Protein AF-A0A923L4P2-F1 (afdb_monomer_lite)

Secondary structure (DSSP, 8-state):
-HHHHHHHHHHHHHHHHHHHH-HHHHHHTTTSHHHHHHHHHHHHHHHHHHHHHHHHHHHHHHHHHHHHHHHHHHHHHHHHHHHHHHHHHHHHHHHHHHHHHHHHHHHHHHHHHHHHHHHHHHHHHTTTSSS------------------------PPTT-EETTT--HHHHTTSTT--HHHHHHHHHH----SGGGGGGSTT--HHHHHHHHHH--EE--

Organism: NCBI:txid2763055

Sequence (220 aa):
MNLFILLITLIIPLYAVLNQKNSVVKQWIPKNAWLLSFVLFAMILSGCSAAYQLEEAQATVVELEGVIDEKDTLIAEYEEHIQELSKEKEDLEEQLVSAESELDKLQEKYEDKIADLQDEISSLESNSTKTATTKSAESTTASSNSDSSSDSSNSCGAGTVHINSASESELQAIYQVGPERASQIVSLRPFSSYSDLKRVKGIGDKHAEAIENQGIICFD

pLDDT: mean 81.68, std 19.77, range [27.31, 98.12]

InterPro domains:
  IPR010994 RuvA domain 2-like [SSF47781] (145-212)
  IPR051675 Endonuclease/exonuclease/phosphatase family domain-containing protein 1 [PTHR21180] (60-214)
  IPR060575 SAM-like, helix-hairpin-helix tandem [PF12836] (160-213)

Foldseek 3Di:
DPVVVVCCVPVVVVVVVVCVPDPVCVVVCVVCVVVVVVVVVVVVVVVVVVVVVVVVVVVVVVVVVVVVVVVVVVVVVVVVVVVVVVVVVVVVVVVVVVVVVVVVVVVVVVVVVVVVVVVVVVVVVVVPPPDDDDDDDDDDDDDDDPPPDPPDPCPADPQAAEQQDHDLVSQCVQPPQDSQQSVVSNVQDDDDALVSSCVGPPCDPVNSVVRVVVVRHDHD

Radius of gyration: 45.84 Å; chains: 1; bounding box: 97×61×122 Å

Structure (mmCIF, N/CA/C/O backbone):
data_AF-A0A923L4P2-F1
#
_entry.id   AF-A0A923L4P2-F1
#
loop_
_atom_site.group_PDB
_atom_site.id
_atom_site.type_symbol
_atom_site.label_atom_id
_atom_site.label_alt_id
_atom_site.label_comp_id
_atom_site.label_asym_id
_atom_site.label_entity_id
_atom_site.label_seq_id
_atom_site.pdbx_PDB_ins_code
_atom_site.Cartn_x
_atom_site.Cartn_y
_atom_site.Cartn_z
_atom_site.occupancy
_atom_site.B_iso_or_equiv
_atom_site.auth_seq_id
_atom_site.auth_comp_id
_atom_site.auth_asym_id
_atom_site.auth_atom_id
_atom_site.pdbx_PDB_model_num
ATOM 1 N N . MET A 1 1 ? 26.541 21.257 -48.184 1.00 54.97 1 MET A N 1
ATOM 2 C CA . MET A 1 1 ? 27.324 22.075 -49.147 1.00 54.97 1 MET A CA 1
ATOM 3 C C . MET A 1 1 ? 28.542 22.790 -48.540 1.00 54.97 1 MET A C 1
ATOM 5 O O . MET A 1 1 ? 29.522 22.943 -49.256 1.00 54.97 1 MET A O 1
ATOM 9 N N . ASN A 1 2 ? 28.565 23.161 -47.250 1.00 58.09 2 ASN A N 1
ATOM 10 C CA . ASN A 1 2 ? 29.684 23.938 -46.677 1.00 58.09 2 ASN A CA 1
ATOM 11 C C . ASN A 1 2 ? 31.004 23.177 -46.452 1.00 58.09 2 ASN A C 1
ATOM 13 O O . ASN A 1 2 ? 32.068 23.772 -46.603 1.00 58.09 2 ASN A O 1
ATOM 17 N N . LEU A 1 3 ? 30.978 21.878 -46.136 1.00 60.94 3 LEU A N 1
ATOM 18 C CA . LEU A 1 3 ? 32.214 21.146 -45.817 1.00 60.94 3 LEU A CA 1
ATOM 19 C C . LEU A 1 3 ? 33.093 20.889 -47.054 1.00 60.94 3 LEU A C 1
ATOM 21 O O . LEU A 1 3 ? 34.313 20.961 -46.971 1.00 60.94 3 LEU A O 1
ATOM 25 N N . PHE A 1 4 ? 32.476 20.660 -48.217 1.00 64.62 4 PHE A N 1
ATOM 26 C CA . PHE A 1 4 ? 33.188 20.404 -49.475 1.00 64.62 4 PHE A CA 1
ATOM 27 C C . PHE A 1 4 ? 33.905 21.660 -49.990 1.00 64.62 4 PHE A C 1
ATOM 29 O O . PHE A 1 4 ? 35.043 21.590 -50.443 1.00 64.62 4 PHE A O 1
ATOM 36 N N . ILE A 1 5 ? 33.268 22.827 -49.844 1.00 72.62 5 ILE A N 1
ATOM 37 C CA . ILE A 1 5 ? 33.855 24.122 -50.209 1.00 72.62 5 ILE A CA 1
ATOM 38 C C . ILE A 1 5 ? 35.005 24.475 -49.254 1.00 72.62 5 ILE A C 1
ATOM 40 O O . ILE A 1 5 ? 36.049 24.918 -49.721 1.00 72.62 5 ILE A O 1
ATOM 44 N N . LEU A 1 6 ? 34.868 24.205 -47.948 1.00 70.12 6 LEU A N 1
ATOM 45 C CA . LEU A 1 6 ? 35.941 24.407 -46.960 1.00 70.12 6 LEU A CA 1
ATOM 46 C C . LEU A 1 6 ? 37.142 23.472 -47.171 1.00 70.12 6 LEU A C 1
ATOM 48 O O . LEU A 1 6 ? 38.288 23.899 -47.031 1.00 70.12 6 LEU A O 1
ATOM 52 N N . LEU A 1 7 ? 36.900 22.213 -47.554 1.00 69.81 7 LEU A N 1
ATOM 53 C CA . LEU A 1 7 ? 37.965 21.269 -47.909 1.00 69.81 7 LEU A CA 1
ATOM 54 C C . LEU A 1 7 ? 38.759 21.786 -49.114 1.00 69.81 7 LEU A C 1
ATOM 56 O O . LEU A 1 7 ? 39.985 21.833 -49.081 1.00 69.81 7 LEU A O 1
ATOM 60 N N . ILE A 1 8 ? 38.059 22.223 -50.161 1.00 75.12 8 ILE A N 1
ATOM 61 C CA . ILE A 1 8 ? 38.661 22.749 -51.389 1.00 75.12 8 ILE A CA 1
ATOM 62 C C . ILE A 1 8 ? 39.468 24.022 -51.096 1.00 75.12 8 ILE A C 1
ATOM 64 O O . ILE A 1 8 ? 40.605 24.136 -51.550 1.00 75.12 8 ILE A O 1
ATOM 68 N N . THR A 1 9 ? 38.947 24.962 -50.305 1.00 77.44 9 THR A N 1
ATOM 69 C CA . THR A 1 9 ? 39.637 26.239 -50.055 1.00 77.44 9 THR A CA 1
ATOM 70 C C . THR A 1 9 ? 40.840 26.124 -49.122 1.00 77.44 9 THR A C 1
ATOM 72 O O . THR A 1 9 ? 41.758 26.930 -49.255 1.00 77.44 9 THR A O 1
ATOM 75 N N . LEU A 1 10 ? 40.889 25.132 -48.225 1.00 75.81 10 LEU A N 1
ATOM 76 C CA . LEU A 1 10 ? 41.993 24.974 -47.268 1.00 75.81 10 LEU A CA 1
ATOM 77 C C . LEU A 1 10 ? 43.051 23.960 -47.732 1.00 75.81 10 LEU A C 1
ATOM 79 O O . LEU A 1 10 ? 44.246 24.159 -47.511 1.00 75.81 10 LEU A O 1
ATOM 83 N N . ILE A 1 11 ? 42.639 22.902 -48.437 1.00 76.12 11 ILE A N 1
ATOM 84 C CA . ILE A 1 11 ? 43.546 21.831 -48.871 1.00 76.12 11 ILE A CA 1
ATOM 85 C C . ILE A 1 11 ? 44.280 22.205 -50.157 1.00 76.12 11 ILE A C 1
ATOM 87 O O . ILE A 1 11 ? 45.469 21.918 -50.267 1.00 76.12 11 ILE A O 1
ATOM 91 N N . ILE A 1 12 ? 43.636 22.893 -51.106 1.00 75.94 12 ILE A N 1
ATOM 92 C CA . ILE A 1 12 ? 44.280 23.297 -52.368 1.00 75.94 12 ILE A CA 1
ATOM 93 C C . ILE A 1 12 ? 45.513 24.201 -52.156 1.00 75.94 12 ILE A C 1
ATOM 95 O O . ILE A 1 12 ? 46.554 23.900 -52.748 1.00 75.94 12 ILE A O 1
ATOM 99 N N . PRO A 1 13 ? 45.483 25.262 -51.322 1.00 76.44 13 PRO A N 1
ATOM 100 C CA . PRO A 1 13 ? 46.667 26.097 -51.110 1.00 76.44 13 PRO A CA 1
ATOM 101 C C . PRO A 1 13 ? 47.775 25.366 -50.340 1.00 76.44 13 PRO A C 1
ATOM 103 O O . PRO A 1 13 ? 48.946 25.490 -50.699 1.00 76.44 13 PRO A O 1
ATOM 106 N N . LEU A 1 14 ? 47.432 24.544 -49.340 1.00 72.25 14 LEU A N 1
ATOM 107 C CA . LEU A 1 14 ? 48.411 23.731 -48.607 1.00 72.25 14 LEU A CA 1
ATOM 108 C C . LEU A 1 14 ? 49.095 22.709 -49.534 1.00 72.25 14 LEU A C 1
ATOM 110 O O . LEU A 1 14 ? 50.308 22.499 -49.477 1.00 72.25 14 LEU A O 1
ATOM 114 N N . TYR A 1 15 ? 48.321 22.128 -50.450 1.00 70.06 15 TYR A N 1
ATOM 115 C CA . TYR A 1 15 ? 48.790 21.189 -51.460 1.00 70.06 15 TYR A CA 1
ATOM 116 C C . TYR A 1 15 ? 49.703 21.848 -52.505 1.00 70.06 15 TYR A C 1
ATOM 118 O O . TYR A 1 15 ? 50.746 21.292 -52.857 1.00 70.06 15 TYR A O 1
ATOM 126 N N . ALA A 1 16 ? 49.370 23.060 -52.959 1.00 73.25 16 ALA A N 1
ATOM 127 C CA . ALA A 1 16 ? 50.204 23.829 -53.884 1.00 73.25 16 ALA A CA 1
ATOM 128 C C . ALA A 1 16 ? 51.587 24.152 -53.285 1.00 73.25 16 ALA A C 1
ATOM 130 O O . ALA A 1 16 ? 52.607 24.014 -53.966 1.00 73.25 16 ALA A O 1
ATOM 131 N N . VAL A 1 17 ? 51.636 24.497 -51.993 1.00 71.75 17 VAL A N 1
ATOM 132 C CA . VAL A 1 17 ? 52.885 24.787 -51.267 1.00 71.75 17 VAL A CA 1
ATOM 133 C C . VAL A 1 17 ? 53.757 23.534 -51.103 1.00 71.75 17 VAL A C 1
ATOM 135 O O . VAL A 1 17 ? 54.974 23.599 -51.295 1.00 71.75 17 VAL A O 1
ATOM 138 N N . LEU A 1 18 ? 53.159 22.375 -50.805 1.00 62.75 18 LEU A N 1
ATOM 139 C CA . LEU A 1 18 ? 53.882 21.100 -50.686 1.00 62.75 18 LEU A CA 1
ATOM 140 C C . LEU A 1 18 ? 54.462 20.626 -52.032 1.00 62.75 18 LEU A C 1
ATOM 142 O O . LEU A 1 18 ? 55.576 20.099 -52.074 1.00 62.75 18 LEU A O 1
ATOM 146 N N . ASN A 1 19 ? 53.755 20.865 -53.140 1.00 63.03 19 ASN A N 1
ATOM 147 C CA . ASN A 1 19 ? 54.191 20.465 -54.481 1.00 63.03 19 ASN A CA 1
ATOM 148 C C . ASN A 1 19 ? 55.335 21.340 -55.040 1.00 63.03 19 ASN A C 1
ATOM 150 O O . ASN A 1 19 ? 56.088 20.912 -55.916 1.00 63.03 19 ASN A O 1
ATOM 154 N N . GLN A 1 20 ? 55.506 22.564 -54.530 1.00 64.25 20 GLN A N 1
ATOM 155 C CA . GLN A 1 20 ? 56.575 23.466 -54.969 1.00 64.25 20 GLN A CA 1
ATOM 156 C C . GLN A 1 20 ? 57.948 23.114 -54.366 1.00 64.25 20 GLN A C 1
ATOM 158 O O . GLN A 1 20 ? 58.971 23.380 -54.995 1.00 64.25 20 GLN A O 1
ATOM 163 N N . LYS A 1 21 ? 57.992 22.505 -53.171 1.00 59.50 21 LYS A N 1
ATOM 164 C CA . LYS A 1 21 ? 59.241 22.250 -52.424 1.00 59.50 21 LYS A CA 1
ATOM 165 C C . LYS A 1 21 ? 59.870 20.871 -52.640 1.00 59.50 21 LYS A C 1
ATOM 167 O O . LYS A 1 21 ? 61.030 20.701 -52.278 1.00 59.50 21 LYS A O 1
ATOM 172 N N . ASN A 1 22 ? 59.160 19.896 -53.214 1.00 67.94 22 ASN A N 1
ATOM 173 C CA . ASN A 1 22 ? 59.658 18.520 -53.298 1.00 67.94 22 ASN A CA 1
ATOM 174 C C . ASN A 1 22 ? 59.587 17.951 -54.728 1.00 67.94 22 ASN A C 1
ATOM 176 O O . ASN A 1 22 ? 58.520 17.595 -55.226 1.00 67.94 22 ASN A O 1
ATOM 180 N N . SER A 1 23 ? 60.744 17.845 -55.391 1.00 66.81 23 SER A N 1
ATOM 181 C CA . SER A 1 23 ? 60.853 17.448 -56.809 1.00 66.81 23 SER A CA 1
ATOM 182 C C . SER A 1 23 ? 60.321 16.030 -57.085 1.00 66.81 23 SER A C 1
ATOM 184 O O . SER A 1 23 ? 59.770 15.759 -58.150 1.00 66.81 23 SER A O 1
ATOM 186 N N . VAL A 1 24 ? 60.404 15.139 -56.089 1.00 68.31 24 VAL A N 1
ATOM 187 C CA . VAL A 1 24 ? 59.887 13.760 -56.159 1.00 68.31 24 VAL A CA 1
ATOM 188 C C . VAL A 1 24 ? 58.355 13.740 -56.205 1.00 68.31 24 VAL A C 1
ATOM 190 O O . VAL A 1 24 ? 57.756 12.998 -56.982 1.00 68.31 24 VAL A O 1
ATOM 193 N N . VAL A 1 25 ? 57.711 14.608 -55.422 1.00 66.88 25 VAL A N 1
ATOM 194 C CA . VAL A 1 25 ? 56.247 14.710 -55.318 1.00 66.88 25 VAL A CA 1
ATOM 195 C C . VAL A 1 25 ? 55.650 15.188 -56.646 1.00 66.88 25 VAL A C 1
ATOM 197 O O . VAL A 1 25 ? 54.699 14.590 -57.152 1.00 66.88 25 VAL A O 1
ATOM 200 N N . LYS A 1 26 ? 56.301 16.163 -57.290 1.00 65.75 26 LYS A N 1
ATOM 201 C CA . LYS A 1 26 ? 55.897 16.741 -58.581 1.00 65.75 26 LYS A CA 1
ATOM 202 C C . LYS A 1 26 ? 55.863 15.730 -59.736 1.00 65.75 26 LYS A C 1
ATOM 204 O O . LYS A 1 26 ? 55.050 15.865 -60.647 1.00 65.75 26 LYS A O 1
ATOM 209 N N . GLN A 1 27 ? 56.724 14.709 -59.700 1.00 71.12 27 GLN A N 1
ATOM 210 C CA . GLN A 1 27 ? 56.810 13.674 -60.740 1.00 71.12 27 GLN A CA 1
ATOM 211 C C . GLN A 1 27 ? 55.949 12.434 -60.438 1.00 71.12 27 GLN A C 1
ATOM 213 O O . GLN A 1 27 ? 55.599 11.687 -61.356 1.00 71.12 27 GLN A O 1
ATOM 218 N N . TRP A 1 28 ? 55.610 12.212 -59.165 1.00 69.00 28 TRP A N 1
ATOM 219 C CA . TRP A 1 28 ? 54.890 11.030 -58.682 1.00 69.00 28 TRP A CA 1
ATOM 220 C C . TRP A 1 28 ? 53.364 11.205 -58.703 1.00 69.00 28 TRP A C 1
ATOM 222 O O . TRP A 1 28 ? 52.648 10.288 -59.096 1.00 69.00 28 TRP A O 1
ATOM 232 N N . ILE A 1 29 ? 52.855 12.395 -58.367 1.00 66.56 29 ILE A N 1
ATOM 233 C CA . ILE A 1 29 ? 51.412 12.695 -58.328 1.00 66.56 29 ILE A CA 1
ATOM 234 C C . ILE A 1 29 ? 50.678 12.417 -59.653 1.00 66.56 29 ILE A C 1
ATOM 236 O O . ILE A 1 29 ? 49.689 11.688 -59.615 1.00 66.56 29 ILE A O 1
ATOM 240 N N . PRO A 1 30 ? 51.104 12.935 -60.828 1.00 71.00 30 PRO A N 1
ATOM 241 C CA . PRO A 1 30 ? 50.342 12.732 -62.064 1.00 71.00 30 PRO A CA 1
ATOM 242 C C . PRO A 1 30 ? 50.310 11.260 -62.497 1.00 71.00 30 PRO A C 1
ATOM 244 O O . PRO A 1 30 ? 49.362 10.834 -63.147 1.00 71.00 30 PRO A O 1
ATOM 247 N N . LYS A 1 31 ? 51.316 10.468 -62.100 1.00 75.50 31 LYS A N 1
ATOM 248 C CA . LYS A 1 31 ? 51.395 9.032 -62.400 1.00 75.50 31 LYS A CA 1
ATOM 249 C C . LYS A 1 31 ? 50.457 8.194 -61.528 1.00 75.50 31 LYS A C 1
ATOM 251 O O . LYS A 1 31 ? 50.000 7.151 -61.973 1.00 75.50 31 LYS A O 1
ATOM 256 N N . ASN A 1 32 ? 50.145 8.667 -60.319 1.00 78.44 32 ASN A N 1
ATOM 257 C CA . ASN A 1 32 ? 49.336 7.945 -59.330 1.00 78.44 32 ASN A CA 1
ATOM 258 C C . ASN A 1 32 ? 48.039 8.687 -58.972 1.00 78.44 32 ASN A C 1
ATOM 260 O O . ASN A 1 32 ? 47.432 8.421 -57.935 1.00 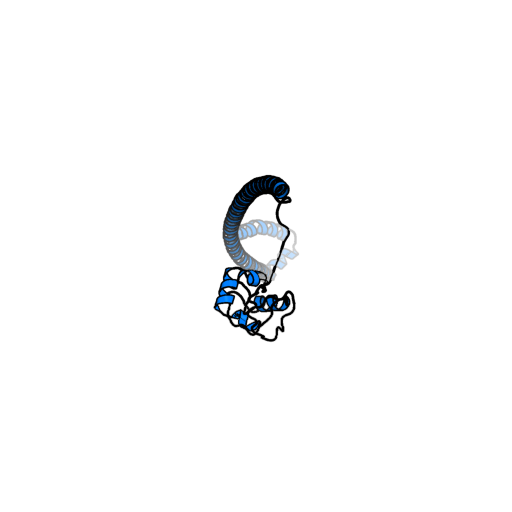78.44 32 ASN A O 1
ATOM 264 N N . ALA A 1 33 ? 47.602 9.612 -59.832 1.00 78.81 33 ALA A N 1
ATOM 265 C CA . ALA A 1 33 ? 46.406 10.425 -59.626 1.00 78.81 33 ALA A CA 1
ATOM 266 C C . ALA A 1 33 ? 45.148 9.565 -59.415 1.00 78.81 33 ALA A C 1
ATOM 268 O O . ALA A 1 33 ? 44.312 9.885 -58.572 1.00 78.81 33 ALA A O 1
ATOM 269 N N . TRP A 1 34 ? 45.057 8.426 -60.110 1.00 82.81 34 TRP A N 1
ATOM 270 C CA . TRP A 1 34 ? 43.991 7.439 -59.915 1.00 82.81 34 TRP A CA 1
ATOM 271 C C . TRP A 1 34 ? 43.968 6.866 -58.488 1.00 82.81 34 TRP A C 1
ATOM 273 O O . TRP A 1 34 ? 42.900 6.717 -57.907 1.00 82.81 34 TRP A O 1
ATOM 283 N N . LEU A 1 35 ? 45.138 6.632 -57.887 1.00 81.62 35 LEU A N 1
ATOM 284 C CA . LEU A 1 35 ? 45.285 6.095 -56.531 1.00 81.62 35 LEU A CA 1
ATOM 285 C C . LEU A 1 35 ? 44.867 7.124 -55.473 1.00 81.62 35 LEU A C 1
ATOM 287 O O . LEU A 1 35 ? 44.147 6.791 -54.539 1.00 81.62 35 LEU A O 1
ATOM 291 N N . LEU A 1 36 ? 45.247 8.393 -55.652 1.00 78.88 36 LEU A N 1
ATOM 292 C CA . LEU A 1 36 ? 44.793 9.485 -54.783 1.00 78.88 36 LEU A CA 1
ATOM 293 C C . LEU A 1 36 ? 43.278 9.703 -54.882 1.00 78.88 36 LEU A C 1
ATOM 295 O O . LEU A 1 36 ? 42.624 9.876 -53.857 1.00 78.88 36 LEU A O 1
ATOM 299 N N . SER A 1 37 ? 42.710 9.646 -56.091 1.00 82.56 37 SER A N 1
ATOM 300 C CA . SER A 1 37 ? 41.257 9.738 -56.280 1.00 82.56 37 SER A CA 1
ATOM 301 C C . SER A 1 37 ? 40.534 8.539 -55.671 1.00 82.56 37 SER A C 1
ATOM 303 O O . SER A 1 37 ? 39.471 8.711 -55.085 1.00 82.56 37 SER A O 1
ATOM 305 N N . PHE A 1 38 ? 41.112 7.340 -55.764 1.00 83.50 38 PHE A N 1
ATOM 306 C CA . PHE A 1 38 ? 40.567 6.131 -55.155 1.00 83.50 38 PHE A CA 1
ATOM 307 C C . PHE A 1 38 ? 40.598 6.205 -53.625 1.00 83.50 38 PHE A C 1
ATOM 309 O O . PHE A 1 38 ? 39.600 5.901 -52.984 1.00 83.50 38 PHE A O 1
ATOM 316 N N . VAL A 1 39 ? 41.697 6.685 -53.032 1.00 80.81 39 VAL A N 1
ATOM 317 C CA . VAL A 1 39 ? 41.817 6.886 -51.578 1.00 80.81 39 VAL A CA 1
ATOM 318 C C . VAL A 1 39 ? 40.856 7.969 -51.084 1.00 80.81 39 VAL A C 1
ATOM 320 O O . VAL A 1 39 ? 40.209 7.784 -50.056 1.00 80.81 39 VAL A O 1
ATOM 323 N N . LEU A 1 40 ? 40.704 9.071 -51.824 1.00 76.75 40 LEU A N 1
ATOM 324 C CA . LEU A 1 40 ? 39.745 10.124 -51.488 1.00 76.75 40 LEU A CA 1
ATOM 325 C C . LEU A 1 40 ? 38.299 9.617 -51.589 1.00 76.75 40 LEU A C 1
ATOM 327 O O . LEU A 1 40 ? 37.501 9.861 -50.692 1.00 76.75 40 LEU A O 1
ATOM 331 N N . PHE A 1 41 ? 37.969 8.864 -52.639 1.00 78.69 41 PHE A N 1
ATOM 332 C CA . PHE A 1 41 ? 36.651 8.253 -52.815 1.00 78.69 41 PHE A CA 1
ATOM 333 C C . PHE A 1 41 ? 36.357 7.192 -51.745 1.00 78.69 41 PHE A C 1
ATOM 335 O O . PHE A 1 41 ? 35.256 7.167 -51.205 1.00 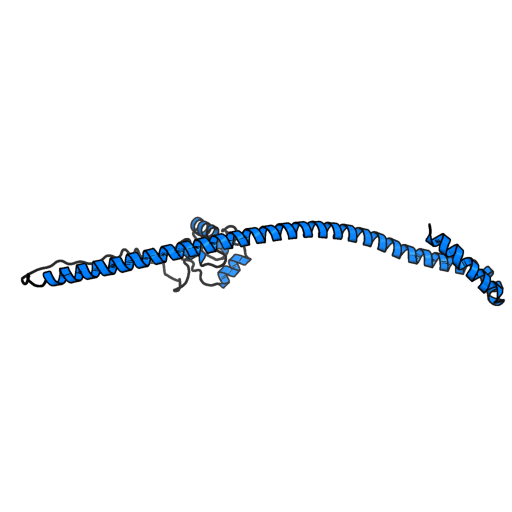78.69 41 PHE A O 1
ATOM 342 N N . ALA A 1 42 ? 37.348 6.379 -51.368 1.00 76.88 42 ALA A N 1
ATOM 343 C CA . ALA A 1 42 ? 37.239 5.415 -50.276 1.00 76.88 42 ALA A CA 1
ATOM 344 C C . ALA A 1 42 ? 37.044 6.104 -48.914 1.00 76.88 42 ALA A C 1
ATOM 346 O O . ALA A 1 42 ? 36.216 5.657 -48.126 1.00 76.88 42 ALA A O 1
ATOM 347 N N . MET A 1 43 ? 37.734 7.222 -48.651 1.00 73.25 43 MET A N 1
ATOM 348 C CA . MET A 1 43 ? 37.497 8.035 -47.450 1.00 73.25 43 MET A CA 1
ATOM 349 C C . MET A 1 43 ? 36.097 8.658 -47.437 1.00 73.25 43 MET A C 1
ATOM 351 O O . MET A 1 43 ? 35.442 8.661 -46.398 1.00 73.25 43 MET A O 1
ATOM 355 N N . ILE A 1 44 ? 35.615 9.146 -48.583 1.00 76.12 44 ILE A N 1
ATOM 356 C CA . ILE A 1 44 ? 34.262 9.702 -48.713 1.00 76.12 44 ILE A CA 1
ATOM 357 C C . ILE A 1 44 ? 33.205 8.610 -48.494 1.00 76.12 44 ILE A C 1
ATOM 359 O O . ILE A 1 44 ? 32.266 8.824 -47.732 1.00 76.12 44 ILE A O 1
ATOM 363 N N . LEU A 1 45 ? 33.372 7.424 -49.087 1.00 68.81 45 LEU A N 1
ATOM 364 C CA . LEU A 1 45 ? 32.481 6.275 -48.882 1.00 68.81 45 LEU A CA 1
ATOM 365 C C . LEU A 1 45 ? 32.490 5.783 -47.429 1.00 68.81 45 LEU A C 1
ATOM 367 O O . LEU A 1 45 ? 31.427 5.546 -46.856 1.00 68.81 45 LEU A O 1
ATOM 371 N N . SER A 1 46 ? 33.672 5.681 -46.813 1.00 72.38 46 SER A N 1
ATOM 372 C CA . SER A 1 46 ? 33.812 5.273 -45.411 1.00 72.38 46 SER A CA 1
ATOM 373 C C . SER A 1 46 ? 33.185 6.286 -44.447 1.00 72.38 46 SER A C 1
ATOM 375 O O . SER A 1 46 ? 32.624 5.885 -43.431 1.00 72.38 46 SER A O 1
ATOM 377 N N . GLY A 1 47 ? 33.243 7.587 -44.755 1.00 65.81 47 GLY A N 1
ATOM 378 C CA . GLY A 1 47 ? 32.592 8.637 -43.965 1.00 65.81 47 GLY A CA 1
ATOM 379 C C . GLY A 1 47 ? 31.076 8.720 -44.170 1.00 65.81 47 GLY A C 1
ATOM 380 O O . GLY A 1 47 ? 30.351 9.109 -43.258 1.00 65.81 47 GLY A O 1
ATOM 381 N N . CYS A 1 48 ? 30.575 8.315 -45.339 1.00 62.97 48 CYS A N 1
ATOM 382 C CA . CYS A 1 48 ? 29.148 8.354 -45.664 1.00 62.97 48 CYS A CA 1
ATOM 383 C C . CYS A 1 48 ? 28.337 7.323 -44.855 1.00 62.97 48 CYS A C 1
ATOM 385 O O . CYS A 1 48 ? 27.227 7.623 -44.424 1.00 62.97 48 CYS A O 1
ATOM 387 N N . SER A 1 49 ? 28.919 6.153 -44.557 1.00 69.31 49 SER A N 1
ATOM 388 C CA . SER A 1 49 ? 28.287 5.146 -43.687 1.00 69.31 49 SER A CA 1
ATOM 389 C C . SER A 1 49 ? 28.153 5.618 -42.231 1.00 69.31 49 SER A C 1
ATOM 391 O O . SER A 1 49 ? 27.127 5.370 -41.602 1.00 69.31 49 SER A O 1
ATOM 393 N N . ALA A 1 50 ? 29.143 6.349 -41.707 1.00 66.44 50 ALA A N 1
ATOM 394 C CA . ALA A 1 50 ? 29.077 6.921 -40.361 1.00 66.44 50 ALA A CA 1
ATOM 395 C C . ALA A 1 50 ? 28.050 8.065 -40.258 1.00 66.44 50 ALA A C 1
ATOM 397 O O . ALA A 1 50 ? 27.384 8.200 -39.237 1.00 66.44 50 ALA A O 1
ATOM 398 N N . ALA A 1 51 ? 27.892 8.864 -41.320 1.00 66.56 51 ALA A N 1
ATOM 399 C CA . ALA A 1 51 ? 26.884 9.923 -41.372 1.00 66.56 51 ALA A CA 1
ATOM 400 C C . ALA A 1 51 ? 25.449 9.365 -41.400 1.00 66.56 51 ALA A C 1
ATOM 402 O O . ALA A 1 51 ? 24.588 9.899 -40.711 1.00 66.56 51 ALA A O 1
ATOM 403 N N . TYR A 1 52 ? 25.212 8.267 -42.127 1.00 69.06 52 TYR A N 1
ATOM 404 C CA . TYR A 1 52 ? 23.908 7.594 -42.146 1.00 69.06 52 TYR A CA 1
ATOM 405 C C . TYR A 1 52 ? 23.537 7.021 -40.770 1.00 69.06 52 TYR A C 1
ATOM 407 O O . TYR A 1 52 ? 22.423 7.215 -40.295 1.00 69.06 52 TYR A O 1
ATOM 415 N N . GLN A 1 53 ? 24.498 6.394 -40.081 1.00 70.38 53 GLN A N 1
ATOM 416 C CA . GLN A 1 53 ? 24.265 5.892 -38.722 1.00 70.38 53 GLN A CA 1
ATOM 417 C C . GLN A 1 53 ? 23.988 7.010 -37.705 1.00 70.38 53 GLN A C 1
ATOM 419 O O . GLN A 1 53 ? 23.274 6.783 -36.734 1.00 70.38 53 GLN A O 1
ATOM 424 N N . LEU A 1 54 ? 24.521 8.217 -37.919 1.00 75.50 54 LEU A N 1
ATOM 425 C CA . LEU A 1 54 ? 24.236 9.367 -37.059 1.00 75.50 54 LEU A CA 1
ATOM 426 C C . LEU A 1 54 ? 22.801 9.884 -37.247 1.00 75.50 54 LEU A C 1
ATOM 428 O O . LEU A 1 54 ? 22.168 10.257 -36.266 1.00 75.50 54 LEU A O 1
ATOM 432 N N . GLU A 1 55 ? 22.287 9.901 -38.478 1.00 78.81 55 GLU A N 1
ATOM 433 C CA . GLU A 1 55 ? 20.927 10.369 -38.789 1.00 78.81 55 GLU A CA 1
ATOM 434 C C . GLU A 1 55 ? 19.856 9.414 -38.234 1.00 78.81 55 GLU A C 1
ATOM 436 O O . GLU A 1 55 ? 18.883 9.857 -37.627 1.00 78.81 55 GLU A O 1
ATOM 441 N N . GLU A 1 56 ? 20.080 8.101 -38.339 1.00 80.94 56 GLU A N 1
ATOM 442 C CA . GLU A 1 56 ? 19.209 7.087 -37.729 1.00 80.94 56 GLU A CA 1
ATOM 443 C C . GLU A 1 56 ? 19.260 7.145 -36.192 1.00 80.94 56 GLU A C 1
ATOM 445 O O . GLU A 1 56 ? 18.219 7.137 -35.534 1.00 80.94 56 GLU A O 1
ATOM 450 N N . ALA A 1 57 ? 20.452 7.316 -35.605 1.00 81.06 57 ALA A N 1
ATOM 451 C CA . ALA A 1 57 ? 20.591 7.519 -34.164 1.00 81.06 57 ALA A CA 1
ATOM 452 C C . ALA A 1 57 ? 19.859 8.787 -33.687 1.00 81.06 57 ALA A C 1
ATOM 454 O O . ALA A 1 57 ? 19.171 8.750 -32.668 1.00 81.06 57 ALA A O 1
ATOM 455 N N . GLN A 1 58 ? 19.942 9.894 -34.431 1.00 87.19 58 GLN A N 1
ATOM 456 C CA . GLN A 1 58 ? 19.219 11.129 -34.108 1.00 87.19 58 GLN A CA 1
ATOM 457 C C . GLN A 1 58 ? 17.697 10.942 -34.131 1.00 87.19 58 GLN A C 1
ATOM 459 O O . GLN A 1 58 ? 17.022 11.464 -33.249 1.00 87.19 58 GLN A O 1
ATOM 464 N N . ALA A 1 59 ? 17.158 10.162 -35.073 1.00 88.44 59 ALA A N 1
ATOM 465 C CA . ALA A 1 59 ? 15.729 9.856 -35.109 1.00 88.44 59 ALA A CA 1
ATOM 46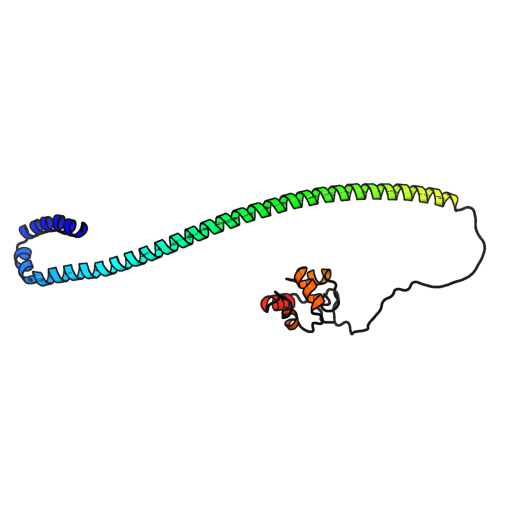6 C C . ALA A 1 59 ? 15.269 9.086 -33.856 1.00 88.44 59 ALA A C 1
ATOM 468 O O . ALA A 1 59 ? 14.249 9.432 -33.264 1.00 88.44 59 ALA A O 1
ATOM 469 N N . THR A 1 60 ? 16.052 8.100 -33.400 1.00 87.81 60 THR A N 1
ATOM 470 C CA . THR A 1 60 ? 15.725 7.343 -32.175 1.00 87.81 60 THR A CA 1
ATOM 471 C C . THR A 1 60 ? 15.798 8.189 -30.903 1.00 87.81 60 THR A C 1
ATOM 473 O O . THR A 1 60 ? 15.021 7.973 -29.977 1.00 87.81 60 THR A O 1
ATOM 476 N N . VAL A 1 61 ? 16.702 9.175 -30.851 1.00 93.69 61 VAL A N 1
ATOM 477 C CA . VAL A 1 61 ? 16.805 10.103 -29.713 1.00 93.69 61 VAL A CA 1
ATOM 478 C C . VAL A 1 61 ? 15.548 10.959 -29.598 1.00 93.69 61 VAL A C 1
ATOM 480 O O . VAL A 1 61 ? 15.030 11.103 -28.499 1.00 93.69 61 VAL A O 1
ATOM 483 N N . VAL A 1 62 ? 15.017 11.456 -30.718 1.00 93.81 62 VAL A N 1
ATOM 484 C CA . VAL A 1 62 ? 13.774 12.246 -30.730 1.00 93.81 62 VAL A CA 1
ATOM 485 C C . VAL A 1 62 ? 12.578 11.417 -30.252 1.00 93.81 62 VAL A C 1
ATOM 487 O O . VAL A 1 62 ? 11.733 11.914 -29.513 1.00 93.81 62 VAL A O 1
ATOM 490 N N . GLU A 1 63 ? 12.507 10.143 -30.641 1.00 92.56 63 GLU A N 1
ATOM 491 C CA . GLU A 1 63 ? 11.461 9.234 -30.157 1.00 92.56 63 GLU A CA 1
ATOM 492 C C . GLU A 1 63 ? 11.575 8.991 -28.642 1.00 92.56 63 GLU A C 1
ATOM 494 O O . GLU A 1 63 ? 10.578 9.047 -27.926 1.00 92.56 63 GLU A O 1
ATOM 499 N N . LEU A 1 64 ? 12.796 8.788 -28.138 1.00 93.69 64 LEU A N 1
ATOM 500 C CA . LEU A 1 64 ? 13.066 8.646 -26.705 1.00 93.69 64 LEU A CA 1
ATOM 501 C C . LEU A 1 64 ? 12.739 9.917 -25.914 1.00 93.69 64 LEU A C 1
ATOM 503 O O . LEU A 1 64 ? 12.179 9.802 -24.829 1.00 93.69 64 LEU A O 1
ATOM 507 N N . GLU A 1 65 ? 13.056 11.102 -26.438 1.00 94.56 65 GLU A N 1
ATOM 508 C CA . GLU A 1 65 ? 12.688 12.385 -25.823 1.00 94.56 65 GLU A CA 1
ATOM 509 C C . GLU A 1 65 ? 11.166 12.510 -25.678 1.00 94.56 65 GLU A C 1
ATOM 511 O O . GLU A 1 65 ? 10.689 12.841 -24.598 1.00 94.56 65 GLU A O 1
ATOM 516 N N . GLY A 1 66 ? 10.394 12.120 -26.698 1.00 93.94 66 GLY A N 1
ATOM 517 C CA . GLY A 1 66 ? 8.931 12.099 -26.599 1.00 93.94 66 GLY A CA 1
ATOM 518 C C . GLY A 1 66 ? 8.406 11.148 -25.515 1.00 93.94 66 GLY A C 1
ATOM 519 O O . GLY A 1 66 ? 7.467 11.483 -24.795 1.00 93.94 66 GLY A O 1
ATOM 520 N N . VAL A 1 67 ? 9.033 9.977 -25.352 1.00 96.50 67 VAL A N 1
ATOM 521 C CA . VAL A 1 67 ? 8.688 9.034 -24.272 1.00 96.50 67 VAL A CA 1
ATOM 522 C C . VAL A 1 67 ? 9.065 9.588 -22.895 1.00 96.50 67 VAL A C 1
ATOM 524 O O . VAL A 1 67 ? 8.371 9.314 -21.916 1.00 96.50 67 VAL A O 1
ATOM 527 N N . ILE A 1 68 ? 10.161 10.343 -22.795 1.00 96.38 68 ILE A N 1
ATOM 528 C CA . ILE A 1 68 ? 10.565 11.005 -21.549 1.00 96.38 68 ILE A CA 1
ATOM 529 C C . ILE A 1 68 ? 9.530 12.063 -21.169 1.00 96.38 68 ILE A C 1
ATOM 531 O O . ILE A 1 68 ? 9.056 12.029 -20.040 1.00 96.38 68 ILE A O 1
ATOM 535 N N . ASP A 1 69 ? 9.100 12.905 -22.110 1.00 96.12 69 ASP A N 1
ATOM 536 C CA . ASP A 1 69 ? 8.079 13.929 -21.859 1.00 96.12 69 ASP A CA 1
ATOM 537 C C . ASP A 1 69 ? 6.754 13.307 -21.377 1.00 96.12 69 ASP A C 1
ATOM 539 O O . ASP A 1 69 ? 6.166 13.761 -20.394 1.00 96.12 69 ASP A O 1
ATOM 543 N N . GLU A 1 70 ? 6.297 12.224 -22.020 1.00 96.81 70 GLU A N 1
ATOM 544 C CA . GLU A 1 70 ? 5.102 11.487 -21.582 1.00 96.81 70 GLU A CA 1
ATOM 545 C C . GLU A 1 70 ? 5.276 10.956 -20.152 1.00 96.81 70 GLU A C 1
ATOM 547 O O . GLU A 1 70 ? 4.394 11.108 -19.302 1.00 96.81 70 GLU A O 1
ATOM 552 N N . LYS A 1 71 ? 6.440 10.382 -19.842 1.00 96.81 71 LYS A N 1
ATOM 553 C CA . LYS A 1 71 ? 6.722 9.876 -18.498 1.00 96.81 71 LYS A CA 1
ATOM 554 C C . LYS A 1 71 ? 6.836 10.971 -17.452 1.00 96.81 71 LYS A C 1
ATOM 556 O O . LYS A 1 71 ? 6.363 10.754 -16.341 1.00 96.81 71 LYS A O 1
ATOM 561 N N . ASP A 1 72 ? 7.399 12.120 -17.786 1.00 97.94 72 ASP A N 1
ATOM 562 C CA . ASP A 1 72 ? 7.500 13.254 -16.873 1.00 97.94 72 ASP A CA 1
ATOM 563 C C . ASP A 1 72 ? 6.110 13.806 -16.528 1.00 97.94 72 ASP A C 1
ATOM 565 O O . ASP A 1 72 ? 5.844 14.114 -15.364 1.00 97.94 72 ASP A O 1
ATOM 569 N N . THR A 1 73 ? 5.180 13.841 -17.493 1.00 97.06 73 THR A N 1
ATOM 570 C CA . THR A 1 73 ? 3.778 14.199 -17.205 1.00 97.06 73 THR A CA 1
ATOM 571 C C . THR A 1 73 ? 3.096 13.192 -16.281 1.00 97.06 73 THR A C 1
ATOM 573 O O . THR A 1 73 ? 2.431 13.590 -15.327 1.00 97.06 73 THR A O 1
ATOM 576 N N . LEU A 1 74 ? 3.318 11.894 -16.504 1.00 97.50 74 LEU A N 1
ATOM 577 C CA . LEU A 1 74 ? 2.753 10.835 -15.673 1.00 97.50 74 LEU A CA 1
ATOM 578 C C . LEU A 1 74 ? 3.340 10.843 -14.250 1.00 97.50 74 LEU A C 1
ATOM 580 O O . LEU A 1 74 ? 2.625 10.605 -13.280 1.00 97.50 74 LEU A O 1
ATOM 584 N N . ILE A 1 75 ? 4.637 11.132 -14.110 1.00 97.81 75 ILE A N 1
ATOM 585 C CA . ILE A 1 75 ? 5.283 11.307 -12.804 1.00 97.81 75 ILE A CA 1
ATOM 586 C C . ILE A 1 75 ? 4.634 12.472 -12.054 1.00 97.81 75 ILE A C 1
ATOM 588 O O . ILE A 1 75 ? 4.312 12.316 -10.880 1.00 97.81 75 ILE A O 1
ATOM 592 N N . ALA A 1 76 ? 4.395 13.605 -12.721 1.00 97.62 76 ALA A N 1
ATOM 593 C CA . ALA A 1 76 ? 3.750 14.758 -12.097 1.00 97.62 76 ALA A CA 1
ATOM 594 C C . ALA A 1 76 ? 2.322 14.446 -11.611 1.00 97.62 76 ALA A C 1
ATOM 596 O O . ALA A 1 76 ? 1.967 14.831 -10.499 1.00 97.62 76 ALA A O 1
ATOM 597 N N . GLU A 1 77 ? 1.535 13.707 -12.399 1.00 97.69 77 GLU A N 1
ATOM 598 C CA . GLU A 1 77 ? 0.189 13.257 -12.009 1.00 97.69 77 GLU A CA 1
ATOM 599 C C . GLU A 1 77 ? 0.229 12.324 -10.786 1.00 97.69 77 GLU A C 1
ATOM 601 O O . GLU A 1 77 ? -0.544 12.488 -9.840 1.00 97.69 77 GLU A O 1
ATOM 606 N N . TYR A 1 78 ? 1.160 11.365 -10.755 1.00 97.00 78 TYR A N 1
ATOM 607 C CA . TYR A 1 78 ? 1.313 10.491 -9.591 1.00 97.00 78 TYR A CA 1
ATOM 608 C C . TYR A 1 78 ? 1.776 11.244 -8.344 1.00 97.00 78 TYR A C 1
ATOM 610 O O . TYR A 1 78 ? 1.314 10.924 -7.251 1.00 97.00 78 TYR A O 1
ATOM 618 N N . GLU A 1 79 ? 2.655 12.234 -8.487 1.00 98.12 79 GLU A N 1
ATOM 619 C CA . GLU A 1 79 ? 3.111 13.063 -7.369 1.00 98.12 79 GLU A CA 1
ATOM 620 C C . GLU A 1 79 ? 1.944 13.860 -6.759 1.00 98.12 79 GLU A C 1
ATOM 622 O O . GLU A 1 79 ? 1.818 13.933 -5.537 1.00 98.12 79 GLU A O 1
ATOM 627 N N . GLU A 1 80 ? 1.048 14.397 -7.595 1.00 97.88 80 GLU A N 1
ATOM 628 C CA . GLU A 1 80 ? -0.180 15.069 -7.151 1.00 97.88 80 GLU A CA 1
ATOM 629 C C . GLU A 1 80 ? -1.102 14.108 -6.389 1.00 97.88 80 GLU A C 1
ATOM 631 O O . GLU A 1 80 ? -1.525 14.408 -5.271 1.00 97.88 80 GLU A O 1
ATOM 636 N N . HIS A 1 81 ? -1.344 12.915 -6.934 1.00 98.06 81 HIS A N 1
ATOM 637 C CA . HIS A 1 81 ? -2.182 11.916 -6.272 1.00 98.06 81 HIS A CA 1
ATOM 638 C C . HIS A 1 81 ? -1.578 11.437 -4.940 1.00 98.06 81 HIS A C 1
ATOM 640 O O . HIS A 1 81 ? -2.300 11.231 -3.965 1.00 98.06 81 HIS A O 1
ATOM 646 N N . ILE A 1 82 ? -0.249 11.306 -4.856 1.00 97.56 82 ILE A N 1
ATOM 647 C CA . ILE A 1 82 ? 0.451 10.992 -3.602 1.00 97.56 82 ILE A CA 1
ATOM 648 C C . ILE A 1 82 ? 0.240 12.106 -2.569 1.00 97.56 82 ILE A C 1
ATOM 650 O O . ILE A 1 82 ? 0.025 11.805 -1.393 1.00 97.56 82 ILE A O 1
ATOM 654 N N . GLN A 1 83 ? 0.277 13.378 -2.977 1.00 98.00 83 GLN A N 1
ATOM 655 C CA . GLN A 1 83 ? 0.004 14.499 -2.072 1.00 98.00 83 GLN A CA 1
ATOM 656 C C . GLN A 1 83 ? -1.443 14.505 -1.577 1.00 98.00 83 GLN A C 1
ATOM 658 O O . GLN A 1 83 ? -1.673 14.720 -0.387 1.00 98.00 83 GLN A O 1
ATOM 663 N N . GLU A 1 84 ? -2.408 14.240 -2.457 1.00 97.81 84 GLU A N 1
ATOM 664 C CA . GLU A 1 84 ? -3.823 14.156 -2.090 1.00 97.81 84 GLU A CA 1
ATOM 665 C C . GLU A 1 84 ? -4.071 13.035 -1.072 1.00 97.81 84 GLU A C 1
ATOM 667 O O . GLU A 1 84 ? -4.610 13.291 0.005 1.00 97.81 84 GLU A O 1
ATOM 672 N N . LEU A 1 85 ? -3.573 11.826 -1.350 1.00 97.44 85 LEU A N 1
ATOM 673 C CA . LEU A 1 85 ? -3.639 10.685 -0.430 1.00 97.44 85 LEU A CA 1
ATOM 674 C C . LEU A 1 85 ? -2.944 10.971 0.906 1.00 97.44 85 LEU A C 1
ATOM 676 O O . LEU A 1 85 ? -3.427 10.566 1.964 1.00 97.44 85 LEU A O 1
ATOM 680 N N . SER A 1 86 ? -1.802 11.665 0.877 1.00 96.94 86 SER A N 1
ATOM 681 C CA . SER A 1 86 ? -1.093 12.057 2.097 1.00 96.94 86 SER A CA 1
ATOM 682 C C . SER A 1 86 ? -1.933 12.997 2.956 1.00 96.94 86 SER A C 1
ATOM 684 O O . SER A 1 86 ? -1.925 12.865 4.177 1.00 96.94 86 SER A O 1
ATOM 686 N N . LYS A 1 87 ? -2.646 13.935 2.330 1.00 98.00 87 LYS A N 1
ATOM 687 C CA . LYS A 1 87 ? -3.521 14.869 3.032 1.00 98.00 87 LYS A CA 1
ATOM 688 C C . LYS A 1 87 ? -4.760 14.173 3.593 1.00 98.00 87 LYS A C 1
ATOM 690 O O . LYS A 1 87 ? -5.088 14.377 4.753 1.00 98.00 87 LYS A O 1
ATOM 695 N N . GLU A 1 88 ? -5.410 13.321 2.802 1.00 98.12 88 GLU A N 1
ATOM 696 C CA . GLU A 1 88 ? -6.563 12.536 3.264 1.00 98.12 88 GLU A CA 1
ATOM 697 C C . GLU A 1 88 ? -6.197 11.685 4.486 1.00 98.12 88 GLU A C 1
ATOM 699 O O . GLU A 1 88 ? -6.953 11.606 5.454 1.00 98.12 88 GLU A O 1
ATOM 704 N N . LYS A 1 89 ? -5.002 11.088 4.473 1.00 97.06 89 LYS A N 1
ATOM 705 C CA . LYS A 1 89 ? -4.485 10.337 5.612 1.00 97.06 89 LYS A CA 1
ATOM 706 C C . LYS A 1 89 ? -4.323 11.215 6.860 1.00 97.06 89 LYS A C 1
ATOM 708 O O . LYS A 1 89 ? -4.713 10.776 7.936 1.00 97.06 89 LYS A O 1
ATOM 713 N N . GLU A 1 90 ? -3.762 12.415 6.728 1.00 97.81 90 GLU A N 1
ATOM 714 C CA . GLU A 1 90 ? -3.592 13.353 7.848 1.00 97.81 90 GLU A CA 1
ATOM 715 C C . GLU A 1 90 ? -4.950 13.767 8.446 1.00 97.81 90 GLU A C 1
ATOM 717 O O . GLU A 1 90 ? -5.140 13.677 9.659 1.00 97.81 90 GLU A O 1
ATOM 722 N N . ASP A 1 91 ? -5.929 14.100 7.598 1.00 97.50 91 ASP A N 1
ATOM 723 C CA . ASP A 1 91 ? -7.289 14.464 8.023 1.00 97.50 91 ASP A CA 1
ATOM 724 C C . ASP A 1 91 ? -8.006 13.291 8.734 1.00 97.50 91 ASP A C 1
ATOM 726 O O . ASP A 1 91 ? -8.775 13.490 9.682 1.00 97.50 91 ASP A O 1
ATOM 730 N N . LEU A 1 92 ? -7.779 12.049 8.286 1.00 97.56 92 LEU A N 1
ATOM 731 C CA . LEU A 1 92 ? -8.309 10.844 8.935 1.00 97.56 92 LEU A CA 1
ATOM 732 C C . LEU A 1 92 ? -7.620 10.552 10.272 1.00 97.56 92 LEU A C 1
ATOM 734 O O . LEU A 1 92 ? -8.294 10.159 11.224 1.00 97.56 92 LEU A O 1
ATOM 738 N N . GLU A 1 93 ? -6.302 10.743 10.362 1.00 97.62 93 GLU A N 1
ATOM 739 C CA . GLU A 1 93 ? -5.553 10.600 11.615 1.00 97.62 93 GLU A CA 1
ATOM 740 C C . GLU A 1 93 ? -6.030 11.623 12.658 1.00 97.62 93 GLU A C 1
ATOM 742 O O . GLU A 1 93 ? -6.231 11.262 13.817 1.00 97.62 93 GLU A O 1
ATOM 747 N N . GLU A 1 94 ? -6.314 12.865 12.255 1.00 97.44 94 GLU A N 1
ATOM 748 C CA . GLU A 1 94 ? -6.887 13.879 13.149 1.00 97.44 94 GLU A CA 1
ATOM 749 C C . GLU A 1 94 ? -8.288 13.488 13.649 1.00 97.44 94 GLU A C 1
ATOM 751 O O . GLU A 1 94 ? -8.582 13.599 14.844 1.00 97.44 94 GLU A O 1
ATOM 756 N N . GLN A 1 95 ? -9.148 12.968 12.766 1.00 97.94 95 GLN A N 1
ATOM 757 C CA . GLN A 1 95 ? -10.462 12.449 13.164 1.00 97.94 95 GLN A CA 1
ATOM 758 C C . GLN A 1 95 ? -10.347 11.292 14.159 1.00 97.94 95 GLN A C 1
ATOM 760 O O . GLN A 1 95 ? -11.124 11.231 15.113 1.00 97.94 95 GLN A O 1
ATOM 765 N N . LEU A 1 96 ? -9.373 10.400 13.961 1.00 97.62 96 LEU A N 1
ATOM 766 C CA . LEU A 1 96 ? -9.108 9.283 14.863 1.00 97.62 96 LEU A CA 1
ATOM 767 C C . LEU A 1 96 ? -8.719 9.803 16.255 1.00 97.62 96 LEU A C 1
ATOM 769 O O . LEU A 1 96 ? -9.343 9.420 17.242 1.00 97.62 96 LEU A O 1
ATOM 773 N N . VAL A 1 97 ? -7.787 10.759 16.330 1.00 97.81 97 VAL A N 1
ATOM 774 C CA . VAL A 1 97 ? -7.375 11.394 17.597 1.00 97.81 97 VAL A CA 1
ATOM 775 C C . VAL A 1 97 ? -8.554 12.080 18.290 1.00 97.81 97 VAL A C 1
ATOM 777 O O . VAL A 1 97 ? -8.714 11.982 19.510 1.00 97.81 97 VAL A O 1
ATOM 780 N N . SER A 1 98 ? -9.414 12.767 17.532 1.00 96.50 98 SER A N 1
ATOM 781 C CA . SER A 1 98 ? -10.600 13.398 18.115 1.00 96.50 98 SER A CA 1
ATOM 782 C C . SER A 1 98 ? -11.585 12.365 18.665 1.00 96.50 98 SER A C 1
ATOM 784 O O . SER A 1 98 ? -12.128 12.570 19.751 1.00 96.50 98 SER A O 1
ATOM 786 N N . ALA A 1 99 ? -11.821 11.270 17.941 1.00 96.94 99 ALA A N 1
ATOM 787 C CA . ALA A 1 99 ? -12.709 10.197 18.374 1.00 96.94 99 ALA A CA 1
ATOM 788 C C . ALA A 1 99 ? -12.159 9.457 19.605 1.00 96.94 99 ALA A C 1
ATOM 790 O O . ALA A 1 99 ? -12.920 9.147 20.522 1.00 96.94 99 ALA A O 1
ATOM 791 N N . GLU A 1 100 ? -10.845 9.231 19.673 1.00 97.00 100 GLU A N 1
ATOM 792 C CA . GLU A 1 100 ? -10.177 8.663 20.852 1.00 97.00 100 GLU A CA 1
ATOM 793 C C . GLU A 1 100 ? -10.372 9.555 22.083 1.00 97.00 100 GLU A C 1
ATOM 795 O O . GLU A 1 100 ? -10.776 9.070 23.138 1.00 97.00 100 GLU A O 1
ATOM 800 N N . SER A 1 101 ? -10.213 10.877 21.942 1.00 96.50 101 SER A N 1
ATOM 801 C CA . SER A 1 101 ? -10.476 11.812 23.045 1.00 96.50 101 SER A CA 1
ATOM 802 C C . SER A 1 101 ? -11.929 11.770 23.534 1.00 96.50 101 SER A C 1
ATOM 804 O O . SER A 1 101 ? -12.194 11.971 24.724 1.00 96.50 101 SER A O 1
ATOM 806 N N . GLU A 1 102 ? -12.893 11.563 22.636 1.00 97.56 102 GLU A N 1
ATOM 807 C CA . GLU A 1 102 ? -14.294 11.388 23.023 1.00 97.56 102 GLU A CA 1
ATOM 808 C C . GLU A 1 102 ? -14.523 10.067 23.761 1.00 97.56 102 GLU A C 1
ATOM 810 O O . GLU A 1 102 ? -15.264 10.048 24.749 1.00 97.56 102 GLU A O 1
ATOM 815 N N . LEU A 1 103 ? -13.860 8.990 23.328 1.00 97.12 103 LEU A N 1
ATOM 816 C CA . LEU A 1 103 ? -13.904 7.687 23.984 1.00 97.12 103 LEU A CA 1
ATOM 817 C C . LEU A 1 103 ? -13.360 7.767 25.418 1.00 97.12 103 LEU A C 1
ATOM 819 O O . LEU A 1 103 ? -14.019 7.275 26.331 1.00 97.12 103 LEU A O 1
ATOM 823 N N . ASP A 1 104 ? -12.233 8.454 25.627 1.00 96.75 104 ASP A N 1
ATOM 824 C CA . ASP A 1 104 ? -11.606 8.632 26.945 1.00 96.75 104 ASP A CA 1
ATOM 825 C C . ASP A 1 104 ? -12.531 9.361 27.926 1.00 96.75 104 ASP A C 1
ATOM 827 O O . ASP A 1 104 ? -12.757 8.905 29.048 1.00 96.75 104 ASP A O 1
ATOM 831 N N . LYS A 1 105 ? -13.144 10.468 27.488 1.00 96.69 105 LYS A N 1
ATOM 832 C CA . LYS A 1 105 ? -14.117 11.217 28.307 1.00 96.69 105 LYS A CA 1
ATOM 833 C C . LYS A 1 105 ? -15.334 10.370 28.653 1.00 96.69 105 LYS A C 1
ATOM 835 O O . LYS A 1 105 ? -15.917 10.504 29.729 1.00 96.69 105 LYS A O 1
ATOM 840 N N . LEU A 1 106 ? -15.776 9.544 27.708 1.00 96.69 106 LEU A N 1
ATOM 841 C CA . LEU A 1 10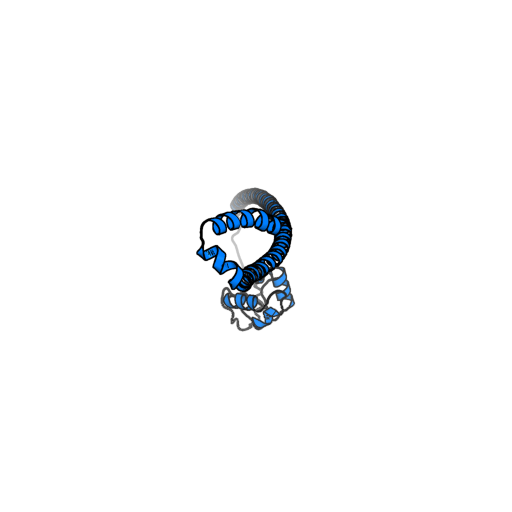6 ? -16.922 8.677 27.912 1.00 96.69 106 LEU A CA 1
ATOM 842 C C . LEU A 1 106 ? -16.576 7.541 28.882 1.00 96.69 106 LEU A C 1
ATOM 844 O O . LEU A 1 106 ? -17.400 7.213 29.736 1.00 96.69 106 LEU A O 1
ATOM 848 N N . GLN A 1 107 ? -15.363 6.996 28.792 1.00 97.06 107 GLN A N 1
ATOM 849 C CA . GLN A 1 107 ? -14.845 6.001 29.721 1.00 97.06 107 GLN A CA 1
ATOM 850 C C . GLN A 1 107 ? -14.760 6.565 31.142 1.00 97.06 107 GLN A C 1
ATOM 852 O O . GLN A 1 107 ? -15.341 5.965 32.042 1.00 97.06 107 GLN A O 1
ATOM 857 N N . GLU A 1 108 ? -14.158 7.744 31.330 1.00 97.06 108 GLU A N 1
ATOM 858 C CA . GLU A 1 108 ? -14.094 8.437 32.628 1.00 97.06 108 GLU A CA 1
ATOM 859 C C . GLU A 1 108 ? -15.500 8.636 33.216 1.00 97.06 108 GLU A C 1
ATOM 861 O O . GLU A 1 108 ? -15.777 8.253 34.351 1.00 97.06 108 GLU A O 1
ATOM 866 N N . LYS A 1 109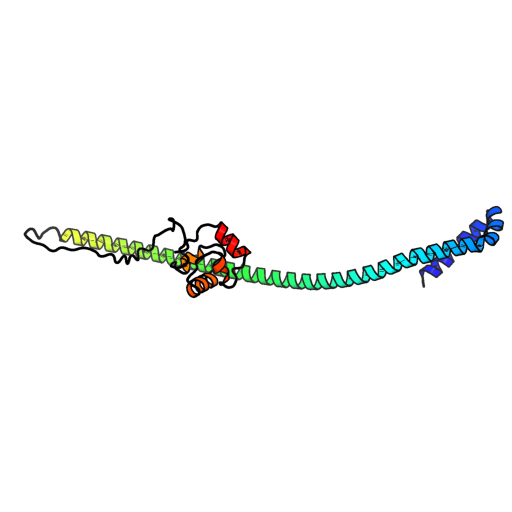 ? -16.450 9.114 32.402 1.00 97.50 109 LYS A N 1
ATOM 867 C CA . LYS A 1 109 ? -17.851 9.277 32.818 1.00 97.50 109 LYS A CA 1
ATOM 868 C C . LYS A 1 109 ? -18.499 7.963 33.272 1.00 97.50 109 LYS A C 1
ATOM 870 O O . LYS A 1 109 ? -19.325 7.970 34.188 1.00 97.50 109 LYS A O 1
ATOM 875 N N . TYR A 1 110 ? -18.220 6.850 32.595 1.00 95.06 110 TYR A N 1
ATOM 876 C CA . TYR A 1 110 ? -18.766 5.551 32.984 1.00 95.06 110 TYR A CA 1
ATOM 877 C C . TYR A 1 110 ? -18.060 4.977 34.217 1.00 95.06 110 TYR A C 1
ATOM 879 O O . TYR A 1 110 ? -18.741 4.372 35.041 1.00 95.06 110 TYR A O 1
ATOM 887 N N . GLU A 1 111 ? -16.757 5.202 34.385 1.00 96.50 111 GLU A N 1
ATOM 888 C CA . GLU A 1 111 ? -16.003 4.830 35.589 1.00 96.50 111 GLU A CA 1
ATOM 889 C C . GLU A 1 111 ? -16.521 5.575 36.825 1.00 96.50 111 GLU A C 1
ATOM 891 O O . GLU A 1 111 ? -16.854 4.932 37.823 1.00 96.50 111 GLU A O 1
ATOM 896 N N . ASP A 1 112 ? -16.722 6.892 36.726 1.00 96.12 112 ASP A N 1
ATOM 897 C CA . ASP A 1 112 ? -17.359 7.700 37.773 1.00 96.12 112 ASP A CA 1
ATOM 898 C C . ASP A 1 112 ? -18.751 7.158 38.114 1.00 96.12 112 ASP A C 1
ATOM 900 O O . ASP A 1 112 ? -19.115 6.992 39.281 1.00 96.12 112 ASP A O 1
ATOM 904 N N . LYS A 1 113 ? -19.541 6.811 37.087 1.00 96.62 113 LYS A N 1
ATOM 905 C CA . LYS A 1 113 ? -20.889 6.291 37.312 1.00 96.62 113 LYS A CA 1
ATOM 906 C C . LYS A 1 113 ? -20.887 4.914 37.976 1.00 96.62 113 LYS A C 1
ATOM 908 O O . LYS A 1 113 ? -21.793 4.626 38.759 1.00 96.62 113 LYS A O 1
ATOM 913 N N . ILE A 1 114 ? -19.911 4.066 37.655 1.00 95.69 114 ILE A N 1
ATOM 914 C CA . ILE A 1 114 ? -19.714 2.771 38.313 1.00 95.69 114 ILE A CA 1
ATOM 915 C C . ILE A 1 114 ? -19.358 2.995 39.784 1.00 95.69 114 ILE A C 1
ATOM 917 O O . ILE A 1 114 ? -19.961 2.344 40.633 1.00 95.69 114 ILE A O 1
ATOM 921 N N . ALA A 1 115 ? -18.462 3.937 40.095 1.00 94.44 115 ALA A N 1
ATOM 922 C CA . ALA A 1 115 ? -18.088 4.264 41.470 1.00 94.44 115 ALA A CA 1
ATOM 923 C C . ALA A 1 115 ? -19.295 4.730 42.305 1.00 94.44 115 ALA A C 1
ATOM 925 O O . ALA A 1 115 ? -19.556 4.162 43.366 1.00 94.44 115 ALA A O 1
ATOM 926 N N . ASP A 1 116 ? -20.097 5.664 41.779 1.00 94.69 116 ASP A N 1
ATOM 927 C CA . ASP A 1 116 ? -21.335 6.128 42.425 1.00 94.69 116 ASP A CA 1
ATOM 928 C C . ASP A 1 116 ? -22.302 4.970 42.727 1.00 94.69 116 ASP A C 1
ATOM 930 O O . ASP A 1 116 ? -22.873 4.872 43.815 1.00 94.69 116 ASP A O 1
ATOM 934 N N . LEU A 1 117 ? -22.508 4.080 41.748 1.00 93.94 117 LEU A N 1
ATOM 935 C CA . LEU A 1 117 ? -23.392 2.923 41.901 1.00 93.94 117 LEU A CA 1
ATOM 936 C C . LEU A 1 117 ? -22.842 1.922 42.920 1.00 93.94 117 LEU A C 1
ATOM 938 O O . LEU A 1 117 ? -23.613 1.282 43.633 1.00 93.94 117 LEU A O 1
ATOM 942 N N . GLN A 1 118 ? -21.522 1.778 43.005 1.00 93.50 118 GLN A N 1
ATOM 943 C CA . GLN A 1 118 ? -20.873 0.883 43.956 1.00 93.50 118 GLN A CA 1
ATOM 944 C C . GLN A 1 118 ? -21.036 1.381 45.400 1.00 93.50 118 GLN A C 1
ATOM 946 O O . GLN A 1 118 ? -21.333 0.583 46.295 1.00 93.50 118 GLN A O 1
ATOM 951 N N . ASP A 1 119 ? -20.934 2.694 45.614 1.00 91.25 119 ASP A N 1
ATOM 952 C CA . ASP A 1 119 ? -21.227 3.338 46.897 1.00 91.25 119 ASP A CA 1
ATOM 953 C C . ASP A 1 119 ? -22.711 3.192 47.278 1.00 91.25 119 ASP A C 1
ATOM 955 O O . ASP A 1 119 ? -23.041 2.871 48.428 1.00 91.25 119 ASP A O 1
ATOM 959 N N . GLU A 1 120 ? -23.618 3.341 46.306 1.00 93.19 120 GLU A N 1
ATOM 960 C CA . GLU A 1 120 ? -25.052 3.120 46.507 1.00 93.19 120 GLU A CA 1
ATOM 961 C C . GLU A 1 120 ? -25.340 1.664 46.924 1.00 93.19 120 GLU A C 1
ATOM 963 O O . GLU A 1 120 ? -26.026 1.436 47.924 1.00 93.19 120 GLU A O 1
ATOM 968 N N . ILE A 1 121 ? -24.739 0.669 46.258 1.00 91.31 121 ILE A N 1
ATOM 969 C CA . ILE A 1 121 ? -24.862 -0.757 46.617 1.00 91.31 121 ILE A CA 1
ATOM 970 C C . ILE A 1 121 ? -24.335 -1.027 48.036 1.00 91.31 121 ILE A C 1
ATOM 972 O O . ILE A 1 121 ? -25.026 -1.666 48.831 1.00 91.31 121 ILE A O 1
ATOM 976 N N . SER A 1 122 ? -23.162 -0.497 48.394 1.00 89.19 122 SER A N 1
ATOM 977 C CA . SER A 1 122 ? -22.553 -0.660 49.727 1.00 89.19 122 SER A CA 1
ATOM 978 C C . SER A 1 122 ? -23.458 -0.138 50.857 1.00 89.19 122 SER A C 1
ATOM 980 O O . SER A 1 122 ? -23.624 -0.765 51.915 1.00 89.19 122 SER A O 1
ATOM 982 N N . SER A 1 123 ? -24.129 0.991 50.611 1.00 85.00 123 SER A N 1
ATOM 983 C CA . SER A 1 123 ? -25.094 1.570 51.550 1.00 85.00 123 SER A CA 1
ATOM 984 C C . SER A 1 123 ? -26.376 0.731 51.698 1.00 85.00 123 SER A C 1
ATOM 986 O O . SER A 1 123 ? -26.959 0.667 52.786 1.00 85.00 123 SER A O 1
ATOM 988 N N . LEU A 1 124 ? -26.791 0.030 50.638 1.00 83.75 124 LEU A N 1
ATOM 989 C CA . LEU A 1 124 ? -27.956 -0.858 50.633 1.00 83.75 124 LEU A CA 1
ATOM 990 C C . LEU A 1 124 ? -27.662 -2.218 51.293 1.00 83.75 124 LEU A C 1
ATOM 992 O O . LEU A 1 124 ? -28.504 -2.728 52.036 1.00 83.75 124 LEU A O 1
ATOM 996 N N . GLU A 1 125 ? -26.464 -2.781 51.109 1.00 82.00 125 GLU A N 1
ATOM 997 C CA . GLU A 1 125 ? -26.042 -4.038 51.755 1.00 82.00 125 GLU A CA 1
ATOM 998 C C . GLU A 1 125 ? -25.973 -3.915 53.286 1.00 82.00 125 GLU A C 1
ATOM 1000 O O . GLU A 1 125 ? -26.379 -4.827 54.017 1.00 82.00 125 GLU A O 1
ATOM 1005 N N . SER A 1 126 ? -25.568 -2.744 53.787 1.00 63.84 126 SER A N 1
ATOM 1006 C CA . SER A 1 126 ? -25.515 -2.435 55.223 1.00 63.84 126 SER A CA 1
ATOM 1007 C C . SER A 1 126 ? -26.896 -2.426 55.903 1.00 63.84 126 SER A C 1
ATOM 1009 O O . SER A 1 126 ? -26.993 -2.644 57.111 1.00 63.84 126 SER A O 1
ATOM 1011 N N . ASN A 1 127 ? -27.981 -2.251 55.140 1.00 63.81 127 ASN A N 1
ATOM 1012 C CA . ASN A 1 127 ? -29.357 -2.285 55.646 1.00 63.81 127 ASN A CA 1
ATOM 1013 C C . ASN A 1 127 ? -30.025 -3.674 55.538 1.00 63.81 127 ASN A C 1
ATOM 1015 O O . ASN A 1 127 ? -31.120 -3.861 56.070 1.00 63.81 127 ASN A O 1
ATOM 1019 N N . SER A 1 128 ? -29.378 -4.664 54.905 1.00 56.72 128 SER A N 1
ATOM 1020 C CA . SER A 1 128 ? -29.966 -5.989 54.626 1.00 56.72 128 SER A CA 1
ATOM 1021 C C . SER A 1 128 ? -29.547 -7.104 55.611 1.00 56.72 128 SER A C 1
ATOM 1023 O O . SER A 1 128 ? -30.116 -8.193 55.614 1.00 56.72 128 SER A O 1
ATOM 1025 N N . THR A 1 129 ? -28.618 -6.858 56.545 1.00 40.59 129 THR A N 1
ATOM 1026 C CA . THR A 1 129 ? -28.123 -7.881 57.505 1.00 40.59 129 THR A CA 1
ATOM 1027 C C . THR A 1 129 ? -28.923 -8.010 58.812 1.00 40.59 129 THR A C 1
ATOM 1029 O O . THR A 1 129 ? -28.462 -8.616 59.782 1.00 40.59 129 THR A O 1
ATOM 1032 N N . LYS A 1 130 ? -30.174 -7.530 58.855 1.00 49.56 130 LYS A N 1
ATOM 1033 C CA . LYS A 1 130 ? -31.099 -7.800 59.971 1.00 49.56 130 LYS A CA 1
ATOM 1034 C C . LYS A 1 130 ? -32.508 -8.129 59.486 1.00 49.56 130 LYS A C 1
ATOM 1036 O O . LYS A 1 130 ? -33.430 -7.378 59.773 1.00 49.56 130 LYS A O 1
ATOM 1041 N N . THR A 1 131 ? -32.675 -9.250 58.781 1.00 38.38 131 THR A N 1
ATOM 1042 C CA . THR A 1 131 ? -33.836 -10.172 58.843 1.00 38.38 131 THR A CA 1
ATOM 1043 C C . THR A 1 131 ? -33.632 -11.301 57.827 1.00 38.38 131 THR A C 1
ATOM 1045 O O . THR A 1 131 ? -33.695 -11.038 56.636 1.00 38.38 131 THR A O 1
ATOM 1048 N N . ALA A 1 132 ? -33.414 -12.535 58.310 1.00 39.69 132 ALA A N 1
ATOM 1049 C CA . ALA A 1 132 ? -33.981 -13.802 57.802 1.00 39.69 132 ALA A CA 1
ATOM 1050 C C . ALA A 1 132 ? -33.035 -15.007 58.004 1.00 39.69 132 ALA A C 1
ATOM 1052 O O . ALA A 1 132 ? -32.263 -15.389 57.129 1.00 39.69 132 ALA A O 1
ATOM 1053 N N . THR A 1 133 ? -33.195 -15.686 59.142 1.00 33.22 133 THR A N 1
ATOM 1054 C CA . THR A 1 133 ? -33.011 -17.141 59.247 1.00 33.22 133 THR A CA 1
ATOM 1055 C C . THR A 1 133 ? -34.417 -17.744 59.292 1.00 33.22 133 THR A C 1
ATOM 1057 O O . THR A 1 133 ? -35.200 -17.309 60.134 1.00 33.22 133 THR A O 1
ATOM 1060 N N . THR A 1 134 ? -34.770 -18.681 58.395 1.00 30.03 134 THR A N 1
ATOM 1061 C CA . THR A 1 134 ? -35.308 -20.049 58.655 1.00 30.03 134 THR A CA 1
ATOM 1062 C C . THR A 1 134 ? -35.989 -20.654 57.398 1.00 30.03 134 THR A C 1
ATOM 1064 O O . THR A 1 134 ? -37.006 -20.154 56.939 1.00 30.03 134 THR A O 1
ATOM 1067 N N . LYS A 1 135 ? -35.457 -21.811 56.957 1.00 38.19 135 LYS A N 1
ATOM 1068 C CA . LYS A 1 135 ? -36.067 -22.961 56.235 1.00 38.19 135 LYS A CA 1
ATOM 1069 C C . LYS A 1 135 ? -36.641 -22.844 54.801 1.00 38.19 135 LYS A C 1
ATOM 1071 O O . LYS A 1 135 ? -37.795 -22.492 54.612 1.00 38.19 135 LYS A O 1
ATOM 1076 N N . SER A 1 136 ? -35.921 -23.522 53.893 1.00 32.94 136 SER A N 1
ATOM 1077 C CA . SER A 1 136 ? -36.263 -24.848 53.315 1.00 32.94 136 SER A CA 1
ATOM 1078 C C . SER A 1 136 ? -36.584 -24.921 51.815 1.00 32.94 136 SER A C 1
ATOM 1080 O O . SER A 1 136 ? -37.582 -24.380 51.364 1.00 32.94 136 SER A O 1
ATOM 1082 N N . ALA A 1 137 ? -35.817 -25.815 51.173 1.00 33.69 137 ALA A N 1
ATOM 1083 C CA . ALA A 1 137 ? -36.147 -26.716 50.061 1.00 33.69 137 ALA A CA 1
ATOM 1084 C C . ALA A 1 137 ? -36.139 -26.191 48.606 1.00 33.69 137 ALA A C 1
ATOM 1086 O O . ALA A 1 137 ? -37.068 -25.535 48.158 1.00 33.69 137 ALA A O 1
ATOM 1087 N N . GLU A 1 138 ? -35.100 -26.650 47.889 1.00 27.73 138 GLU A N 1
ATOM 1088 C CA . GLU A 1 138 ? -35.172 -27.466 46.657 1.00 27.73 138 GLU A CA 1
ATOM 1089 C C . GLU A 1 138 ? -35.791 -26.865 45.376 1.00 27.73 138 GLU A C 1
ATOM 1091 O O . GLU A 1 138 ? -37.008 -26.803 45.237 1.00 27.73 138 GLU A O 1
ATOM 1096 N N . SER A 1 139 ? -34.918 -26.534 44.410 1.00 35.28 139 SER A N 1
ATOM 1097 C CA . SER A 1 139 ? -34.916 -26.978 42.990 1.00 35.28 139 SER A CA 1
ATOM 1098 C C . SER A 1 139 ? -33.741 -26.247 42.287 1.00 35.28 139 SER A C 1
ATOM 1100 O O . SER A 1 139 ? -33.745 -25.023 42.242 1.00 35.28 139 SER A O 1
ATOM 1102 N N . THR A 1 140 ? -32.587 -26.847 41.943 1.00 27.91 140 THR A N 1
ATOM 1103 C CA . THR A 1 140 ? -32.282 -27.586 40.684 1.00 27.91 140 THR A CA 1
ATOM 1104 C C . THR A 1 140 ? -32.973 -26.939 39.456 1.00 27.91 140 THR A C 1
ATOM 1106 O O . THR A 1 140 ? -34.185 -26.763 39.475 1.00 27.91 140 THR A O 1
ATOM 1109 N N . THR A 1 141 ? -32.329 -26.478 38.369 1.00 27.31 141 THR A N 1
ATOM 1110 C CA . THR A 1 141 ? -31.121 -26.940 37.661 1.00 27.31 141 THR A CA 1
ATOM 1111 C C . THR A 1 141 ? -30.632 -25.894 36.635 1.00 27.31 141 THR A C 1
ATOM 1113 O O . THR A 1 141 ? -31.436 -25.300 35.927 1.00 27.31 141 THR A O 1
ATOM 1116 N N . ALA A 1 142 ? -29.305 -25.744 36.586 1.00 33.97 142 ALA A N 1
ATOM 1117 C CA . ALA A 1 142 ? -28.364 -25.465 35.488 1.00 33.97 142 ALA A CA 1
ATOM 1118 C C . ALA A 1 142 ? -28.737 -24.695 34.198 1.00 33.97 142 ALA A C 1
ATOM 1120 O O . ALA A 1 142 ? -29.636 -25.054 33.442 1.00 33.97 142 ALA A O 1
ATOM 1121 N N . SER A 1 143 ? -27.824 -23.764 33.886 1.00 45.53 143 SER A N 1
ATOM 1122 C CA . SER A 1 143 ? -27.136 -23.582 32.598 1.00 45.53 143 SER A CA 1
ATOM 1123 C C . SER A 1 143 ? -27.371 -24.638 31.518 1.00 45.53 143 SER A C 1
ATOM 1125 O O . SER A 1 143 ? -27.193 -25.836 31.726 1.00 45.53 143 SER A O 1
ATOM 1127 N N . SER A 1 144 ? -27.585 -24.140 30.307 1.00 32.06 144 SER A N 1
ATOM 1128 C CA . SER A 1 144 ? -27.263 -24.792 29.032 1.00 32.06 144 SER A CA 1
ATOM 1129 C C . SER A 1 144 ? -26.986 -23.628 28.070 1.00 32.06 144 SER A C 1
ATOM 1131 O O . SER A 1 144 ? -27.896 -22.873 27.754 1.00 32.06 144 SER A O 1
ATOM 1133 N N . ASN A 1 145 ? -25.734 -23.248 27.795 1.00 42.38 145 ASN A N 1
ATOM 1134 C CA . ASN A 1 145 ? -24.821 -23.919 26.865 1.00 42.38 145 ASN A CA 1
ATOM 1135 C C . ASN A 1 145 ? -25.571 -24.693 25.782 1.00 42.38 145 ASN A C 1
ATOM 1137 O O . ASN A 1 145 ? -25.914 -25.858 25.957 1.00 42.38 145 ASN A O 1
ATOM 1141 N N . SER A 1 146 ? -25.802 -24.015 24.663 1.00 32.09 146 SER A N 1
ATOM 1142 C CA . SER A 1 146 ? -26.061 -24.640 23.375 1.00 32.09 146 SER A CA 1
ATOM 1143 C C . SER A 1 146 ? -24.768 -24.611 22.562 1.00 32.09 146 SER A C 1
ATOM 1145 O O . SER A 1 146 ? -24.617 -23.816 21.636 1.00 32.09 146 SER A O 1
ATOM 1147 N N . ASP A 1 147 ? -23.838 -25.482 22.952 1.00 30.91 147 ASP A N 1
ATOM 1148 C CA . ASP A 1 147 ? -22.995 -26.176 21.987 1.00 30.91 147 ASP A CA 1
ATOM 1149 C C . ASP A 1 147 ? -23.931 -27.016 21.119 1.00 30.91 147 ASP A C 1
ATOM 1151 O O . ASP A 1 147 ? -24.626 -27.905 21.613 1.00 30.91 147 ASP A O 1
ATOM 1155 N N . SER A 1 148 ? -23.968 -26.717 19.825 1.00 35.72 148 SER A N 1
ATOM 1156 C CA . SER A 1 148 ? -24.426 -27.679 18.832 1.00 35.72 148 SER A CA 1
ATOM 1157 C C . SER A 1 148 ? -23.180 -28.200 18.138 1.00 35.72 148 SER A C 1
ATOM 1159 O O . SER A 1 148 ? -22.764 -27.709 17.093 1.00 35.72 148 SER A O 1
ATOM 1161 N N . SER A 1 149 ? -22.565 -29.186 18.780 1.00 39.69 149 SER A N 1
ATOM 1162 C CA . SER A 1 149 ? -21.600 -30.088 18.180 1.00 39.69 149 SER A CA 1
ATOM 1163 C C . SER A 1 149 ? -22.249 -30.795 16.988 1.00 39.69 149 SER A C 1
ATOM 1165 O O . SER A 1 149 ? -23.120 -31.650 17.146 1.00 39.69 149 SER A O 1
ATOM 1167 N N . SER A 1 150 ? -21.802 -30.466 15.776 1.00 36.12 150 SER A N 1
ATOM 1168 C CA . SER A 1 150 ? -21.633 -31.515 14.778 1.00 36.12 150 SER A CA 1
ATOM 1169 C C . SER A 1 150 ? -20.215 -32.035 14.941 1.00 36.12 150 SER A C 1
ATOM 1171 O O . SER A 1 150 ? -19.253 -31.347 14.600 1.00 36.12 150 SER A O 1
ATOM 1173 N N . ASP A 1 151 ? -20.105 -33.232 15.509 1.00 46.12 151 ASP A N 1
ATOM 1174 C CA . ASP A 1 151 ? -18.912 -34.061 15.424 1.00 46.12 151 ASP A CA 1
ATOM 1175 C C . ASP A 1 151 ? -18.588 -34.319 13.946 1.00 46.12 151 ASP A C 1
ATOM 1177 O O . ASP A 1 151 ? -19.046 -35.283 13.331 1.00 46.12 151 ASP A O 1
ATOM 1181 N N . SER A 1 152 ? -17.781 -33.426 13.390 1.00 46.62 152 SER A N 1
ATOM 1182 C CA . SER A 1 152 ? -16.928 -33.671 12.241 1.00 46.62 152 SER A CA 1
ATOM 1183 C C . SER A 1 152 ? -15.523 -33.655 12.810 1.00 46.62 152 SER A C 1
ATOM 1185 O O . SER A 1 152 ? -15.094 -32.646 13.360 1.00 46.62 152 SER A O 1
ATOM 1187 N N . SER A 1 153 ? -14.853 -34.802 12.768 1.00 53.09 153 SER A N 1
ATOM 1188 C CA . SER A 1 153 ? -13.446 -35.007 13.117 1.00 53.09 153 SER A CA 1
ATOM 1189 C C . SER A 1 153 ? -12.602 -33.737 12.964 1.00 53.09 153 SER A C 1
ATOM 1191 O O . SER A 1 153 ? -12.194 -33.404 11.853 1.00 53.09 153 SER A O 1
ATOM 1193 N N . ASN A 1 154 ? -12.358 -33.029 14.070 1.00 58.91 154 ASN A N 1
ATOM 1194 C CA . ASN A 1 154 ? -11.650 -31.755 14.048 1.00 58.91 154 ASN A CA 1
ATOM 1195 C C . ASN A 1 154 ? -10.154 -32.035 13.815 1.00 58.91 154 ASN A C 1
ATOM 1197 O O . ASN A 1 154 ? -9.366 -32.162 14.749 1.00 58.91 154 ASN A O 1
ATOM 1201 N N . SER A 1 155 ? -9.778 -32.214 12.546 1.00 70.88 155 SER A N 1
ATOM 1202 C CA . SER A 1 155 ? -8.395 -32.353 12.072 1.00 70.88 155 SER A CA 1
ATOM 1203 C C . SER A 1 155 ? -7.645 -31.020 12.047 1.00 70.88 155 SER A C 1
ATOM 1205 O O . SER A 1 155 ? -6.484 -30.969 11.645 1.00 70.88 155 SER A O 1
ATOM 1207 N N . CYS A 1 156 ? -8.305 -29.945 12.472 1.00 82.75 156 CYS A N 1
ATOM 1208 C CA . CYS A 1 156 ? -7.773 -28.597 12.524 1.00 82.75 156 CYS A CA 1
ATOM 1209 C C . CYS A 1 156 ? -7.089 -28.341 13.870 1.00 82.75 156 CYS A C 1
ATOM 1211 O O . CYS A 1 156 ? -7.669 -28.568 14.933 1.00 82.75 156 CYS A O 1
ATOM 1213 N N . GLY A 1 157 ? -5.833 -27.895 13.825 1.00 83.50 157 GLY A N 1
ATOM 1214 C CA . GLY A 1 157 ? -5.072 -27.535 15.019 1.00 83.50 157 GLY A CA 1
ATOM 1215 C C . GLY A 1 157 ? -5.548 -26.218 15.636 1.00 83.50 157 GLY A C 1
ATOM 1216 O O . GLY A 1 157 ? -6.145 -25.374 14.973 1.00 83.50 157 GLY A O 1
ATOM 1217 N N . ALA A 1 158 ? -5.246 -26.002 16.917 1.00 82.44 158 ALA A N 1
ATOM 1218 C CA . ALA A 1 158 ? -5.479 -24.701 17.539 1.00 82.44 158 ALA A CA 1
ATOM 1219 C C . ALA A 1 158 ? -4.693 -23.604 16.792 1.00 82.44 158 ALA A C 1
ATOM 1221 O O . ALA A 1 158 ? -3.501 -23.767 16.532 1.00 82.44 158 ALA A O 1
ATOM 1222 N N . GLY A 1 159 ? -5.359 -22.494 16.460 1.00 85.06 159 GLY A N 1
ATOM 1223 C CA . GLY A 1 159 ? -4.758 -21.372 15.729 1.00 85.06 159 GLY A CA 1
ATOM 1224 C C . GLY A 1 159 ? -4.871 -21.444 14.201 1.00 85.06 159 GLY A C 1
ATOM 1225 O O . GLY A 1 159 ? -4.305 -20.585 13.530 1.00 85.06 159 GLY A O 1
ATOM 1226 N N . THR A 1 160 ? -5.594 -22.424 13.644 1.00 93.12 160 THR A N 1
ATOM 1227 C CA . THR A 1 160 ? -5.932 -22.443 12.212 1.00 93.12 160 THR A CA 1
ATOM 1228 C C . THR A 1 160 ? -7.279 -21.782 11.923 1.00 93.12 160 THR A C 1
ATOM 1230 O O . THR A 1 160 ? -8.205 -21.868 12.726 1.00 93.12 160 THR A O 1
ATOM 1233 N N . VAL A 1 161 ? -7.409 -21.173 10.748 1.00 95.31 161 VAL A N 1
ATOM 1234 C CA . VAL A 1 161 ? -8.656 -20.618 10.218 1.00 95.31 161 VAL A CA 1
ATOM 1235 C C . VAL A 1 161 ? -9.397 -21.704 9.442 1.00 95.31 161 VAL A C 1
ATOM 1237 O O . VAL A 1 161 ? -8.869 -22.256 8.474 1.00 95.31 161 VAL A O 1
ATOM 1240 N N . HIS A 1 162 ? -10.630 -21.991 9.850 1.00 95.88 162 HIS A N 1
ATOM 1241 C CA . HIS A 1 162 ? -11.502 -22.954 9.180 1.00 95.88 162 HIS A CA 1
ATOM 1242 C C . HIS A 1 162 ? -12.118 -22.336 7.922 1.00 95.88 162 HIS A C 1
ATOM 1244 O O . HIS A 1 162 ? -12.991 -21.473 8.005 1.00 95.88 162 HIS A O 1
ATOM 1250 N N . ILE A 1 163 ? -11.676 -22.741 6.733 1.00 96.31 163 ILE A N 1
ATOM 1251 C CA . ILE A 1 163 ? -12.077 -22.065 5.488 1.00 96.31 163 ILE A CA 1
ATOM 1252 C C . ILE A 1 163 ? -13.588 -22.160 5.212 1.00 96.31 163 ILE A C 1
ATOM 1254 O O . ILE A 1 163 ? -14.183 -21.206 4.686 1.00 96.31 163 ILE A O 1
ATOM 1258 N N . ASN A 1 164 ? -14.228 -23.273 5.596 1.00 96.56 164 ASN A N 1
ATOM 1259 C CA . ASN A 1 164 ? -15.634 -23.534 5.291 1.00 96.56 164 ASN A CA 1
ATOM 1260 C C . ASN A 1 164 ? -16.600 -23.001 6.357 1.00 96.56 164 ASN A C 1
ATOM 1262 O O . ASN A 1 164 ? -17.782 -22.828 6.053 1.00 96.56 164 ASN A O 1
ATOM 1266 N N . SER A 1 165 ? -16.117 -22.660 7.554 1.00 95.38 165 SER A N 1
ATOM 1267 C CA . SER A 1 165 ? -16.964 -22.232 8.679 1.00 95.38 165 SER A CA 1
ATOM 1268 C C . SER A 1 165 ? -16.586 -20.891 9.320 1.00 95.38 165 SER A C 1
ATOM 1270 O O . SER A 1 165 ? -17.452 -20.277 9.940 1.00 95.38 165 SER A O 1
ATOM 1272 N N . ALA A 1 166 ? -15.368 -20.373 9.118 1.00 96.06 166 ALA A N 1
ATOM 1273 C CA . ALA A 1 166 ? -14.923 -19.103 9.702 1.00 96.06 166 ALA A CA 1
ATOM 1274 C C . ALA A 1 166 ? -15.812 -17.907 9.310 1.00 96.06 166 ALA A C 1
ATOM 1276 O O . ALA A 1 166 ? -16.437 -17.871 8.245 1.00 96.06 166 ALA A O 1
ATOM 1277 N N . SER A 1 167 ? -15.842 -16.885 10.155 1.00 96.88 167 SER A N 1
ATOM 1278 C CA . SER A 1 167 ? -16.470 -15.599 9.850 1.00 96.88 167 SER A CA 1
ATOM 1279 C C . SER A 1 167 ? -15.682 -14.811 8.794 1.00 96.88 167 SER A C 1
ATOM 1281 O O . SER A 1 167 ? -14.494 -15.048 8.569 1.00 96.88 167 SER A O 1
ATOM 1283 N N . GLU A 1 168 ? -16.317 -13.820 8.158 1.00 97.00 168 GLU A N 1
ATOM 1284 C CA . GLU A 1 168 ? -15.625 -12.937 7.203 1.00 97.00 168 GLU A CA 1
ATOM 1285 C C . GLU A 1 168 ? -14.421 -12.218 7.827 1.00 97.00 168 GLU A C 1
ATOM 1287 O O . GLU A 1 168 ? -13.422 -12.005 7.145 1.00 97.00 168 GLU A O 1
ATOM 1292 N N . SER A 1 169 ? -14.492 -11.861 9.114 1.00 96.31 169 SER A N 1
ATOM 1293 C CA . SER A 1 169 ? -13.385 -11.205 9.819 1.00 96.31 169 SER A CA 1
ATOM 1294 C C . SER A 1 169 ? -12.217 -12.156 10.069 1.00 96.31 169 SER A C 1
ATOM 1296 O O . SER A 1 169 ? -11.067 -11.749 9.949 1.00 96.31 169 SER A O 1
ATOM 1298 N N . GLU A 1 170 ? -12.482 -13.420 10.399 1.00 96.25 170 GLU A N 1
ATOM 1299 C CA . GLU A 1 170 ? -11.426 -14.421 10.604 1.00 96.25 170 GLU A CA 1
ATOM 1300 C C . GLU A 1 170 ? -10.736 -14.784 9.286 1.00 96.25 170 GLU A C 1
ATOM 1302 O O . GLU A 1 170 ? -9.519 -14.955 9.248 1.00 96.25 170 GLU A O 1
ATOM 1307 N N . LEU A 1 171 ? -11.485 -14.827 8.179 1.00 97.00 171 LEU A N 1
ATOM 1308 C CA . LEU A 1 171 ? -10.914 -15.035 6.846 1.00 97.00 171 LEU A CA 1
ATOM 1309 C C . LEU A 1 171 ? -9.939 -13.922 6.441 1.00 97.00 171 LEU A C 1
ATOM 1311 O O . LEU A 1 171 ? -8.990 -14.190 5.708 1.00 97.00 171 LEU A O 1
ATOM 1315 N N . GLN A 1 172 ? -10.133 -12.695 6.931 1.00 97.00 172 GLN A N 1
ATOM 1316 C CA . GLN A 1 172 ? -9.229 -11.572 6.657 1.00 97.00 172 GLN A CA 1
ATOM 1317 C C . GLN A 1 172 ? -7.861 -11.701 7.346 1.00 97.00 172 GLN A C 1
ATOM 1319 O O . GLN A 1 172 ? -6.933 -10.976 6.999 1.00 97.00 172 GLN A O 1
ATOM 1324 N N . ALA A 1 173 ? -7.692 -12.644 8.281 1.00 95.44 173 ALA A N 1
ATOM 1325 C CA . ALA A 1 173 ? -6.381 -12.969 8.846 1.00 95.44 173 ALA A CA 1
ATOM 1326 C C . ALA A 1 173 ? -5.474 -13.736 7.858 1.00 95.44 173 ALA A C 1
ATOM 1328 O O . ALA A 1 173 ? -4.264 -13.858 8.076 1.00 95.44 173 ALA A O 1
ATOM 1329 N N . ILE A 1 174 ? -6.044 -14.270 6.772 1.00 95.06 174 ILE A N 1
ATOM 1330 C CA . ILE A 1 174 ? -5.304 -14.982 5.731 1.00 95.06 174 ILE A CA 1
ATOM 1331 C C . ILE A 1 174 ? -4.557 -13.971 4.857 1.00 95.06 174 ILE A C 1
ATOM 1333 O O . ILE A 1 174 ? -5.111 -12.968 4.402 1.00 95.06 174 ILE A O 1
ATOM 1337 N N . TYR A 1 175 ? -3.282 -14.250 4.583 1.00 92.81 175 TYR A N 1
ATOM 1338 C CA . TYR A 1 175 ? -2.465 -13.396 3.727 1.00 92.81 175 TYR A CA 1
ATOM 1339 C C . TYR A 1 175 ? -3.130 -13.194 2.355 1.00 92.81 175 TYR A C 1
ATOM 1341 O O . TYR A 1 175 ? -3.594 -14.143 1.728 1.00 92.81 175 TYR A O 1
ATOM 1349 N N . GLN A 1 176 ? -3.170 -11.945 1.878 1.00 92.81 176 GLN A N 1
ATOM 1350 C CA . GLN A 1 176 ? -3.833 -11.552 0.624 1.00 92.81 176 GLN A CA 1
ATOM 1351 C C . GLN A 1 176 ? -5.359 -11.764 0.597 1.00 92.81 176 GLN A C 1
ATOM 1353 O O . GLN A 1 176 ? -5.956 -11.708 -0.481 1.00 92.81 176 GLN A O 1
ATOM 1358 N N . VAL A 1 177 ? -6.028 -11.931 1.740 1.00 95.88 177 VAL A N 1
ATOM 1359 C CA . VAL A 1 177 ? -7.496 -11.963 1.830 1.00 95.88 177 VAL A CA 1
ATOM 1360 C C . VAL A 1 177 ? -7.995 -10.693 2.519 1.00 95.88 177 VAL A C 1
ATOM 1362 O O . VAL A 1 177 ? -7.913 -10.549 3.727 1.00 95.88 177 VAL A O 1
ATOM 1365 N N . GLY A 1 178 ? -8.509 -9.748 1.728 1.00 95.38 178 GLY A N 1
ATOM 1366 C CA . GLY A 1 178 ? -9.211 -8.559 2.233 1.00 95.38 178 GLY A CA 1
ATOM 1367 C C . GLY A 1 178 ? -10.735 -8.751 2.271 1.00 95.38 178 GLY A C 1
ATOM 1368 O O . GLY A 1 178 ? -11.215 -9.802 1.835 1.00 95.38 178 GLY A O 1
ATOM 1369 N N . PRO A 1 179 ? -11.510 -7.735 2.700 1.00 96.81 179 PRO A N 1
ATOM 1370 C CA . PRO A 1 179 ? -12.967 -7.822 2.868 1.00 96.81 179 PRO A CA 1
ATOM 1371 C C . PRO A 1 179 ? -13.706 -8.375 1.641 1.00 96.81 179 PRO A C 1
ATOM 1373 O O . PRO A 1 179 ? -14.521 -9.289 1.746 1.00 96.81 179 PRO A O 1
ATOM 1376 N N . GLU A 1 180 ? -13.354 -7.895 0.445 1.00 97.25 180 GLU A N 1
ATOM 1377 C CA . GLU A 1 180 ? -13.991 -8.332 -0.801 1.00 97.25 180 GLU A CA 1
ATOM 1378 C C . GLU A 1 180 ? -13.706 -9.809 -1.126 1.00 97.25 180 GLU A C 1
ATOM 1380 O O . GLU A 1 180 ? -14.588 -10.536 -1.585 1.00 97.25 180 GLU A O 1
ATOM 1385 N N . ARG A 1 181 ? -12.484 -10.287 -0.856 1.00 96.88 181 ARG A N 1
ATOM 1386 C CA . ARG A 1 181 ? -12.123 -11.698 -1.071 1.00 96.88 181 ARG A CA 1
ATOM 1387 C C . ARG A 1 181 ? -12.719 -12.594 0.007 1.00 96.88 181 ARG A C 1
ATOM 1389 O O . ARG A 1 181 ? -13.159 -13.689 -0.322 1.00 96.88 181 ARG A O 1
ATOM 1396 N N . ALA A 1 182 ? -12.781 -12.133 1.255 1.00 97.69 182 ALA A N 1
ATOM 1397 C CA . ALA A 1 182 ? -13.431 -12.854 2.345 1.00 97.69 182 ALA A CA 1
ATOM 1398 C C . ALA A 1 182 ? -14.917 -13.103 2.038 1.00 97.69 182 ALA A C 1
ATOM 1400 O O . ALA A 1 182 ? -15.372 -14.243 2.114 1.00 97.69 182 ALA A O 1
ATOM 1401 N N . SER A 1 183 ? -15.641 -12.081 1.572 1.00 97.88 183 SER A N 1
ATOM 1402 C CA . SER A 1 183 ? -17.043 -12.220 1.156 1.00 97.88 183 SER A CA 1
ATOM 1403 C C . SER A 1 183 ? -17.220 -13.205 -0.015 1.00 97.88 183 SER A C 1
ATOM 1405 O O . SER A 1 183 ? -18.126 -14.048 -0.020 1.00 97.88 183 SER A O 1
ATOM 1407 N N . GLN A 1 184 ? -16.302 -13.184 -0.991 1.00 97.56 184 GLN A N 1
ATOM 1408 C CA . GLN A 1 184 ? -16.292 -14.168 -2.080 1.00 97.56 184 GLN A CA 1
ATOM 1409 C C . GLN A 1 184 ? -16.017 -15.592 -1.588 1.00 97.56 184 GLN A C 1
ATOM 1411 O O . GLN A 1 184 ? -16.659 -16.525 -2.065 1.00 97.56 184 GLN A O 1
ATOM 1416 N N . ILE A 1 185 ? -15.092 -15.775 -0.641 1.00 97.25 185 ILE A N 1
ATOM 1417 C CA . ILE A 1 185 ? -14.813 -17.081 -0.033 1.00 97.25 185 ILE A CA 1
ATOM 1418 C C . ILE A 1 185 ? -16.086 -17.614 0.620 1.00 97.25 185 ILE A C 1
ATOM 1420 O O . ILE A 1 185 ? -16.495 -18.721 0.289 1.00 97.25 185 ILE A O 1
ATOM 1424 N N . VAL A 1 186 ? -16.767 -16.822 1.456 1.00 97.44 186 VAL A N 1
ATOM 1425 C CA . VAL A 1 186 ? -18.040 -17.232 2.078 1.00 97.44 186 VAL A CA 1
ATOM 1426 C C . VAL A 1 186 ? -19.068 -17.657 1.025 1.00 97.44 186 VAL A C 1
ATOM 1428 O O . VAL A 1 186 ? -19.713 -18.693 1.178 1.00 97.44 186 VAL A O 1
ATOM 1431 N N . SER A 1 187 ? -19.165 -16.911 -0.077 1.00 97.50 187 SER A N 1
ATOM 1432 C CA . SER A 1 187 ? -20.109 -17.182 -1.170 1.00 97.50 187 SER A CA 1
ATOM 1433 C C . SER A 1 187 ? -19.785 -18.442 -1.987 1.00 97.50 187 SER A C 1
ATOM 1435 O O . SER A 1 187 ? -20.680 -19.029 -2.592 1.00 97.50 187 SER A O 1
ATOM 1437 N N . LEU A 1 188 ? -18.514 -18.848 -2.047 1.00 97.38 188 LEU A N 1
ATOM 1438 C CA . LEU A 1 188 ? -18.024 -19.938 -2.903 1.00 97.38 188 LEU A CA 1
ATOM 1439 C C . LEU A 1 188 ? -17.775 -21.257 -2.157 1.00 97.38 188 LEU A C 1
ATOM 1441 O O . LEU A 1 188 ? -17.346 -22.238 -2.779 1.00 97.38 188 LEU A O 1
ATOM 1445 N N . ARG A 1 189 ? -18.050 -21.292 -0.849 1.00 96.25 189 ARG A N 1
ATOM 1446 C CA . ARG A 1 189 ? -17.981 -22.504 -0.024 1.00 96.25 189 ARG A CA 1
ATOM 1447 C C . ARG A 1 189 ? -18.787 -23.656 -0.644 1.00 96.25 189 ARG A C 1
ATOM 1449 O O . ARG A 1 189 ? -19.851 -23.415 -1.218 1.00 96.25 189 ARG A O 1
ATOM 1456 N N . PRO A 1 190 ? -18.328 -24.912 -0.501 1.00 96.25 190 PRO A N 1
ATOM 1457 C CA . PRO A 1 190 ? -17.148 -25.359 0.252 1.00 96.25 190 PRO A CA 1
ATOM 1458 C C . PRO A 1 190 ? -15.845 -25.365 -0.572 1.00 96.25 190 PRO A C 1
ATOM 1460 O O . PRO A 1 190 ? -15.871 -25.311 -1.803 1.00 96.25 190 PRO A O 1
ATOM 1463 N N . PHE A 1 191 ? -14.709 -25.466 0.120 1.00 96.81 191 PHE A N 1
ATOM 1464 C CA . PHE A 1 191 ? -13.355 -25.652 -0.410 1.00 96.81 191 PHE A CA 1
ATOM 1465 C C . PHE A 1 191 ? -12.730 -26.913 0.190 1.00 96.81 191 PHE A C 1
ATOM 1467 O O . PHE A 1 191 ? -12.897 -27.182 1.376 1.00 96.81 191 PHE A O 1
ATOM 1474 N N . SER A 1 192 ? -11.984 -27.662 -0.622 1.00 95.69 192 SER A N 1
ATOM 1475 C CA . SER A 1 192 ? -11.324 -28.909 -0.208 1.00 95.69 192 SER A CA 1
ATOM 1476 C C . SER A 1 192 ? -9.799 -28.861 -0.320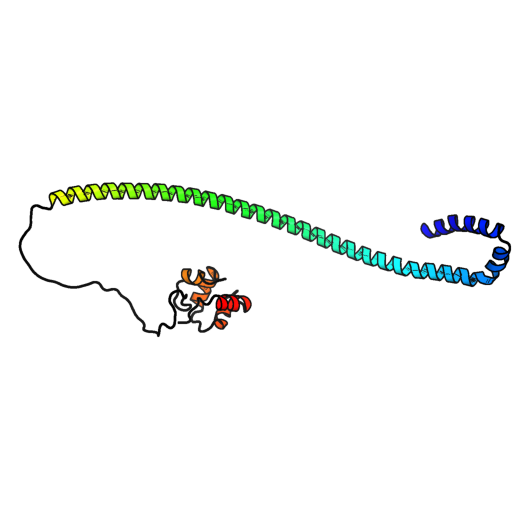 1.00 95.69 192 SER A C 1
ATOM 1478 O O . SER A 1 192 ? -9.106 -29.712 0.231 1.00 95.69 192 SER A O 1
ATOM 1480 N N . SER A 1 193 ? -9.264 -27.878 -1.046 1.00 95.25 193 SER A N 1
ATOM 1481 C CA . SER A 1 193 ? -7.828 -27.712 -1.260 1.00 95.25 193 SER A CA 1
ATOM 1482 C C . SER A 1 193 ? -7.460 -26.259 -1.561 1.00 95.25 193 SER A C 1
ATOM 1484 O O . SER A 1 193 ? -8.311 -25.454 -1.950 1.00 95.25 193 SER A O 1
ATOM 1486 N N . TYR A 1 194 ? -6.168 -25.928 -1.482 1.00 94.06 194 TYR A N 1
ATOM 1487 C CA . TYR A 1 194 ? -5.657 -24.618 -1.905 1.00 94.06 194 TYR A CA 1
ATOM 1488 C C . TYR A 1 194 ? -5.924 -24.327 -3.387 1.00 94.06 194 TYR A C 1
ATOM 1490 O O . TYR A 1 194 ? -6.121 -23.175 -3.769 1.00 94.06 194 TYR A O 1
ATOM 1498 N N . SER A 1 195 ? -6.010 -25.363 -4.228 1.00 94.44 195 SER A N 1
ATOM 1499 C CA . SER A 1 195 ? -6.339 -25.194 -5.646 1.00 94.44 195 SER A CA 1
ATOM 1500 C C . SER A 1 195 ? -7.758 -24.651 -5.860 1.00 94.44 195 SER A C 1
ATOM 1502 O O . SER A 1 195 ? -7.979 -23.857 -6.777 1.00 94.44 195 SER A O 1
ATOM 1504 N N . ASP A 1 196 ? -8.696 -24.979 -4.963 1.00 95.94 196 ASP A N 1
ATOM 1505 C CA . ASP A 1 196 ? -10.082 -24.506 -5.035 1.00 95.94 196 ASP A CA 1
ATOM 1506 C C . ASP A 1 196 ? -10.201 -23.012 -4.718 1.00 95.94 196 ASP A C 1
ATOM 1508 O O . ASP A 1 196 ? -11.149 -22.368 -5.180 1.00 95.94 196 ASP A O 1
ATOM 1512 N N . LEU A 1 197 ? -9.246 -22.445 -3.964 1.00 95.00 197 LEU A N 1
ATOM 1513 C CA . LEU A 1 197 ? -9.202 -21.012 -3.644 1.00 95.00 197 LEU A CA 1
ATOM 1514 C C . LEU A 1 197 ? -9.042 -20.155 -4.902 1.00 95.00 197 LEU A C 1
ATOM 1516 O O . LEU A 1 197 ? -9.469 -19.004 -4.916 1.00 95.00 197 LEU A O 1
ATOM 1520 N N . LYS A 1 198 ? -8.524 -20.726 -5.996 1.00 95.69 198 LYS A N 1
ATOM 1521 C CA . LYS A 1 198 ? -8.399 -20.042 -7.289 1.00 95.69 198 LYS A CA 1
ATOM 1522 C C . LYS A 1 198 ? -9.740 -19.682 -7.937 1.00 95.69 198 LYS A C 1
ATOM 1524 O O . LYS A 1 198 ? -9.767 -18.919 -8.900 1.00 95.69 198 LYS A O 1
ATOM 1529 N N . ARG A 1 199 ? -10.860 -20.220 -7.434 1.00 96.19 199 ARG A N 1
ATOM 1530 C CA . ARG A 1 199 ? -12.212 -19.796 -7.841 1.00 96.19 199 ARG A CA 1
ATOM 1531 C C . ARG A 1 199 ? -12.537 -18.371 -7.381 1.00 96.19 199 ARG A C 1
ATOM 1533 O O . ARG A 1 199 ? -13.415 -17.739 -7.960 1.00 96.19 199 ARG A O 1
ATOM 1540 N N . VAL A 1 200 ? -11.839 -17.870 -6.360 1.00 96.25 200 VAL A N 1
ATOM 1541 C CA . VAL A 1 200 ? -11.984 -16.505 -5.845 1.00 96.25 200 VAL A CA 1
ATOM 1542 C C . VAL A 1 200 ? -11.258 -15.536 -6.774 1.00 96.25 200 VAL A C 1
ATOM 1544 O O . VAL A 1 200 ? -10.077 -15.706 -7.093 1.00 96.25 200 VAL A O 1
ATOM 1547 N N . LYS A 1 201 ? -11.945 -14.476 -7.202 1.00 95.38 201 LYS A N 1
ATOM 1548 C CA . LYS A 1 201 ? -11.374 -13.493 -8.122 1.00 95.38 201 LYS A CA 1
ATOM 1549 C C . LYS A 1 201 ? -10.195 -12.781 -7.454 1.00 95.38 201 LYS A C 1
ATOM 1551 O O . LYS A 1 201 ? -10.323 -12.170 -6.396 1.00 95.38 201 LYS A O 1
ATOM 1556 N N . GLY A 1 202 ? -9.032 -12.837 -8.103 1.00 93.75 202 GLY A N 1
ATOM 1557 C CA . GLY A 1 202 ? -7.794 -12.238 -7.597 1.00 93.75 202 GLY A CA 1
ATOM 1558 C C . GLY A 1 202 ? -6.924 -13.174 -6.751 1.00 93.75 202 GLY A C 1
ATOM 1559 O O . GLY A 1 202 ? -5.856 -12.747 -6.316 1.00 93.75 202 GLY A O 1
ATOM 1560 N N . ILE A 1 203 ? -7.315 -14.438 -6.561 1.00 94.50 203 ILE A N 1
ATOM 1561 C CA . ILE A 1 203 ? -6.431 -15.490 -6.042 1.00 94.50 203 ILE A CA 1
ATOM 1562 C C . ILE A 1 203 ? -5.944 -16.330 -7.229 1.00 94.50 203 ILE A C 1
ATOM 1564 O O . ILE A 1 203 ? -6.625 -17.228 -7.709 1.00 94.50 203 ILE A O 1
ATOM 1568 N N . GLY A 1 204 ? -4.768 -15.988 -7.758 1.00 92.56 204 GLY A N 1
ATOM 1569 C CA . GLY A 1 204 ? -4.076 -16.785 -8.780 1.00 92.56 204 GLY A CA 1
ATOM 1570 C C . GLY A 1 204 ? -3.092 -17.779 -8.161 1.00 92.56 204 GLY A C 1
ATOM 1571 O O . GLY A 1 204 ? -2.949 -17.821 -6.943 1.00 92.56 204 GLY A O 1
ATOM 1572 N N . ASP A 1 205 ? -2.354 -18.519 -8.994 1.00 94.94 205 ASP A N 1
ATOM 1573 C CA . ASP A 1 205 ? -1.377 -19.528 -8.539 1.00 94.94 205 ASP A CA 1
ATOM 1574 C C . ASP A 1 205 ? -0.398 -18.985 -7.491 1.00 94.94 205 ASP A C 1
ATOM 1576 O O . ASP A 1 205 ? -0.255 -19.563 -6.422 1.00 94.94 205 ASP A O 1
ATOM 1580 N N . LYS A 1 206 ? 0.181 -17.804 -7.743 1.00 94.06 206 LYS A N 1
ATOM 1581 C CA . LYS A 1 206 ? 1.116 -17.155 -6.810 1.00 94.06 206 LYS A CA 1
ATOM 1582 C C . LYS A 1 206 ? 0.495 -16.840 -5.449 1.00 94.06 206 LYS A C 1
ATOM 1584 O O . LYS A 1 206 ? 1.169 -16.923 -4.430 1.00 94.06 206 LYS A O 1
ATOM 1589 N N . HIS A 1 207 ? -0.770 -16.422 -5.430 1.00 94.12 207 HIS A N 1
ATOM 1590 C CA . HIS A 1 207 ? -1.454 -16.087 -4.181 1.00 94.12 207 HIS A CA 1
ATOM 1591 C C . HIS A 1 207 ? -1.889 -17.352 -3.445 1.00 94.12 207 HIS A C 1
ATOM 1593 O O . HIS A 1 207 ? -1.721 -17.419 -2.236 1.00 94.12 207 HIS A O 1
ATOM 1599 N N . ALA A 1 208 ? -2.388 -18.360 -4.165 1.00 94.38 208 ALA A N 1
ATOM 1600 C CA . ALA A 1 208 ? -2.729 -19.652 -3.581 1.00 94.38 208 ALA A CA 1
ATOM 1601 C C . ALA A 1 208 ? -1.499 -20.316 -2.937 1.00 94.38 208 ALA A C 1
ATOM 1603 O O . ALA A 1 208 ? -1.582 -20.756 -1.797 1.00 94.38 208 ALA A O 1
ATOM 1604 N N . GLU A 1 209 ? -0.347 -20.290 -3.613 1.00 95.62 209 GLU A N 1
ATOM 1605 C CA . GLU A 1 209 ? 0.928 -20.788 -3.081 1.00 95.62 209 GLU A CA 1
ATOM 1606 C C . GLU A 1 209 ? 1.395 -19.986 -1.853 1.00 95.62 209 GLU A C 1
ATOM 1608 O O . GLU A 1 209 ? 1.823 -20.557 -0.853 1.00 95.62 209 GLU A O 1
ATOM 1613 N N . ALA A 1 210 ? 1.279 -18.653 -1.876 1.00 94.38 210 ALA A N 1
ATOM 1614 C CA . ALA A 1 210 ? 1.621 -17.821 -0.719 1.00 94.38 210 ALA A CA 1
ATOM 1615 C C . ALA A 1 210 ? 0.727 -18.110 0.501 1.00 94.38 210 ALA A C 1
ATOM 1617 O O . ALA A 1 210 ? 1.210 -18.118 1.632 1.00 94.38 210 ALA A O 1
ATOM 1618 N N . ILE A 1 211 ? -0.561 -18.368 0.266 1.00 95.19 211 ILE A N 1
ATOM 1619 C CA . ILE A 1 211 ? -1.525 -18.756 1.298 1.00 95.19 211 ILE A CA 1
ATOM 1620 C C . ILE A 1 211 ? -1.199 -20.150 1.855 1.00 95.19 211 ILE A C 1
ATOM 1622 O O . ILE A 1 211 ? -1.230 -20.349 3.069 1.00 95.19 211 ILE A O 1
ATOM 1626 N N . GLU A 1 212 ? -0.847 -21.105 0.994 1.00 94.69 212 GLU A N 1
ATOM 1627 C CA . GLU A 1 212 ? -0.415 -22.449 1.399 1.00 94.69 212 GLU A CA 1
ATOM 1628 C C . GLU A 1 212 ? 0.835 -22.394 2.285 1.00 94.69 212 GLU A C 1
ATOM 1630 O O . GLU A 1 212 ? 0.859 -22.992 3.361 1.00 94.69 212 GLU A O 1
ATOM 1635 N N . ASN A 1 213 ? 1.824 -21.578 1.908 1.00 95.94 213 ASN A N 1
ATOM 1636 C CA . ASN A 1 213 ? 3.046 -21.370 2.688 1.00 95.94 213 ASN A CA 1
ATOM 1637 C C . ASN A 1 213 ? 2.799 -20.763 4.082 1.00 95.94 213 ASN A C 1
ATOM 1639 O O . ASN A 1 213 ? 3.641 -20.917 4.966 1.00 95.94 213 ASN A O 1
ATOM 1643 N N . GLN A 1 214 ? 1.666 -20.083 4.302 1.00 94.19 214 GLN A N 1
ATOM 1644 C CA . GLN A 1 214 ? 1.292 -19.563 5.621 1.00 94.19 214 GLN A CA 1
ATOM 1645 C C . GLN A 1 214 ? 0.905 -20.694 6.589 1.00 94.19 214 GLN A C 1
ATOM 1647 O O . GLN A 1 214 ? 1.094 -20.554 7.795 1.00 94.19 214 GLN A O 1
ATOM 1652 N N . GLY A 1 215 ? 0.354 -21.804 6.082 1.00 92.38 215 GLY A N 1
ATOM 1653 C CA . GLY A 1 215 ? 0.021 -22.992 6.876 1.00 92.38 215 GLY A CA 1
ATOM 1654 C C . GLY A 1 215 ? -1.074 -22.804 7.934 1.00 92.38 215 GLY A C 1
ATOM 1655 O O . GLY A 1 215 ? -1.234 -23.668 8.790 1.00 92.38 215 GLY A O 1
ATOM 1656 N N . ILE A 1 216 ? -1.825 -21.696 7.903 1.00 94.06 216 ILE A N 1
ATOM 1657 C CA . ILE A 1 216 ? -2.876 -21.409 8.897 1.00 94.06 216 ILE A CA 1
ATOM 1658 C C . ILE A 1 216 ? -4.265 -21.890 8.478 1.00 94.06 216 ILE A C 1
ATOM 1660 O O . ILE A 1 216 ? -5.183 -21.825 9.283 1.00 94.06 216 ILE A O 1
ATOM 1664 N N . ILE A 1 217 ? -4.465 -22.314 7.230 1.00 95.00 217 ILE A N 1
ATOM 1665 C CA . ILE A 1 217 ? -5.787 -22.739 6.755 1.00 95.00 217 ILE A CA 1
ATOM 1666 C C . ILE A 1 217 ? -6.022 -24.196 7.126 1.00 95.00 217 ILE A C 1
ATOM 1668 O O . ILE A 1 217 ? -5.182 -25.049 6.848 1.00 95.00 217 ILE A O 1
ATOM 1672 N N . CYS A 1 218 ? -7.200 -24.478 7.674 1.00 94.56 218 CYS A N 1
ATOM 1673 C CA . CYS A 1 218 ? -7.723 -25.827 7.766 1.00 94.56 218 CYS A CA 1
ATOM 1674 C C . CYS A 1 218 ? -8.932 -26.010 6.842 1.00 94.56 218 CYS A C 1
ATOM 1676 O O . CYS A 1 218 ? -9.799 -25.136 6.763 1.00 94.56 218 CYS A O 1
ATOM 1678 N N . PHE A 1 219 ? -8.972 -27.155 6.159 1.00 93.81 219 PHE A N 1
ATOM 1679 C CA . PHE A 1 219 ? -10.110 -27.606 5.364 1.00 93.81 219 PHE A CA 1
ATOM 1680 C C . PHE A 1 219 ? -10.940 -28.568 6.220 1.00 93.81 219 PHE A C 1
ATOM 1682 O O . PHE A 1 219 ? -10.489 -29.680 6.504 1.00 93.81 219 PHE A O 1
ATOM 1689 N N . ASP A 1 220 ? -12.101 -28.090 6.664 1.00 86.88 220 ASP A N 1
ATOM 1690 C CA . ASP A 1 220 ? -13.100 -28.787 7.483 1.00 86.88 220 ASP A CA 1
ATOM 1691 C C . ASP A 1 220 ? -14.262 -29.364 6.659 1.00 86.88 220 ASP A C 1
ATOM 1693 O O . ASP A 1 220 ? -14.632 -28.744 5.631 1.00 86.88 220 ASP A O 1
#